Protein AF-A0A661N188-F1 (afdb_monomer)

Foldseek 3Di:
DDDDDDDDDDDDDDDDDDDDDDPPPPPPPPPPPVVVVVLVVVLVVQVVVQVVCCVVVVNQPPQPPLLVVQLPDDADQDDPLPAAWWFDDAWIWHQARRQWIWIWGNDVQTKIWTGGWDWDADPVRWIKTWGQTRWIKGFHDDDGPPQAGATTHTDQWDDALNWIGGHRDIFIWTWDDPPRFKIWIHGDDDDPDSIDITGGDHHDQRFKWADDDPLPPADFQEWGMWGAAQFIWTWTHHDRPDIKIFTGHWDWDDPDRRSFKTKIKDAGADIDDPDDAPQGHHLNDTHDHRDIFIKMWGQDGSQKIWIHGPDDDDDSPSTDITHGDPRDNHDDDD

pLDDT: mean 77.31, std 17.48, range [27.14, 97.06]

Mean predicted aligned error: 12.12 Å

Structure (mmCIF, N/CA/C/O backbone):
data_AF-A0A661N188-F1
#
_entry.id   AF-A0A661N188-F1
#
loop_
_atom_site.group_PDB
_atom_site.id
_atom_site.type_symbol
_atom_site.label_atom_id
_atom_site.label_alt_id
_atom_site.label_comp_id
_atom_site.label_asym_id
_atom_site.label_entity_id
_atom_site.label_seq_id
_atom_site.pdbx_PDB_ins_code
_atom_site.Cartn_x
_atom_site.Cartn_y
_atom_site.Cartn_z
_atom_site.occupancy
_atom_site.B_iso_or_equiv
_atom_site.auth_seq_id
_atom_site.auth_comp_id
_atom_site.auth_asym_id
_atom_site.auth_atom_id
_atom_site.pdbx_PDB_model_num
ATOM 1 N N . MET A 1 1 ? 26.602 -24.753 12.682 1.00 38.81 1 MET A N 1
ATOM 2 C CA . MET A 1 1 ? 26.699 -25.347 14.030 1.00 38.81 1 MET A CA 1
ATOM 3 C C . MET A 1 1 ? 27.878 -24.718 14.758 1.00 38.81 1 MET A C 1
ATOM 5 O O . MET A 1 1 ? 28.952 -25.283 14.714 1.00 38.81 1 MET A O 1
ATOM 9 N N . TRP A 1 2 ? 27.682 -23.530 15.335 1.00 27.14 2 TRP A N 1
ATOM 10 C CA . TRP A 1 2 ? 28.553 -22.908 16.342 1.00 27.14 2 TRP A CA 1
ATOM 11 C C . TRP A 1 2 ? 27.690 -21.882 17.091 1.00 27.14 2 TRP A C 1
ATOM 13 O O . TRP A 1 2 ? 27.534 -20.747 16.657 1.00 27.14 2 TRP A O 1
ATOM 23 N N . ILE A 1 3 ? 27.053 -22.336 18.168 1.00 39.91 3 ILE A N 1
ATOM 24 C CA . ILE A 1 3 ? 26.577 -21.500 19.271 1.00 39.91 3 ILE A CA 1
ATOM 25 C C . ILE A 1 3 ? 27.405 -21.959 20.461 1.00 39.91 3 ILE A C 1
ATOM 27 O O . ILE A 1 3 ? 27.359 -23.144 20.779 1.00 39.91 3 ILE A O 1
ATOM 31 N N . ALA A 1 4 ? 28.164 -21.040 21.053 1.00 42.22 4 ALA A N 1
ATOM 32 C CA . ALA A 1 4 ? 28.543 -20.986 22.467 1.00 42.22 4 ALA A CA 1
ATOM 33 C C . ALA A 1 4 ? 29.871 -20.239 22.593 1.00 42.22 4 ALA A C 1
ATOM 35 O O . ALA A 1 4 ? 30.917 -20.816 22.321 1.00 42.22 4 ALA A O 1
ATOM 36 N N . LEU A 1 5 ? 29.822 -18.976 23.013 1.00 42.75 5 LEU A N 1
ATOM 37 C CA . LEU A 1 5 ? 30.665 -18.426 24.080 1.00 42.75 5 LEU A CA 1
ATOM 38 C C . LEU A 1 5 ? 30.403 -16.923 24.164 1.00 42.75 5 LEU A C 1
ATOM 40 O O . LEU A 1 5 ? 30.662 -16.217 23.197 1.00 42.75 5 LEU A O 1
ATOM 44 N N . LEU A 1 6 ? 29.902 -16.457 25.309 1.00 35.53 6 LEU A N 1
ATOM 45 C CA . LEU A 1 6 ? 30.437 -15.318 26.071 1.00 35.53 6 LEU A CA 1
ATOM 46 C C . LEU A 1 6 ? 29.469 -14.988 27.218 1.00 35.53 6 LEU A C 1
ATOM 48 O O . LEU A 1 6 ? 28.680 -14.053 27.163 1.00 35.53 6 LEU A O 1
ATOM 52 N N . ILE A 1 7 ? 29.559 -15.783 28.285 1.00 45.56 7 ILE A N 1
ATOM 53 C CA . ILE A 1 7 ? 29.246 -15.336 29.643 1.00 45.56 7 ILE A CA 1
ATOM 54 C C . ILE A 1 7 ? 30.482 -15.676 30.470 1.00 45.56 7 ILE A C 1
ATOM 56 O O . ILE A 1 7 ? 30.742 -16.844 30.749 1.00 45.56 7 ILE A O 1
ATOM 60 N N . ALA A 1 8 ? 31.265 -14.661 30.822 1.00 38.53 8 ALA A N 1
ATOM 61 C CA . ALA A 1 8 ? 32.271 -14.741 31.872 1.00 38.53 8 ALA A CA 1
ATOM 62 C C . ALA A 1 8 ? 32.464 -13.336 32.458 1.00 38.53 8 ALA A C 1
ATOM 64 O O . ALA A 1 8 ? 32.894 -12.416 31.773 1.00 38.53 8 ALA A O 1
ATOM 65 N N . LEU A 1 9 ? 31.957 -13.155 33.676 1.00 37.03 9 LEU A N 1
ATOM 66 C CA . LEU A 1 9 ? 32.736 -12.894 34.891 1.00 37.03 9 LEU A CA 1
ATOM 67 C C . LEU A 1 9 ? 33.164 -11.432 35.080 1.00 37.03 9 LEU A C 1
ATOM 69 O O . LEU A 1 9 ? 34.183 -10.986 34.567 1.00 37.03 9 LEU A O 1
ATOM 73 N N . ALA A 1 10 ? 32.451 -10.751 35.977 1.00 35.81 10 ALA A N 1
ATOM 74 C CA . ALA A 1 10 ? 33.031 -9.717 36.823 1.00 35.81 10 ALA A CA 1
ATOM 75 C C . ALA A 1 10 ? 32.507 -9.919 38.253 1.00 35.81 10 ALA A C 1
ATOM 77 O O . ALA A 1 10 ? 31.412 -9.481 38.597 1.00 35.81 10 ALA A O 1
ATOM 78 N N . VAL A 1 11 ? 33.278 -10.637 39.073 1.00 45.03 11 VAL A N 1
ATOM 79 C CA . VAL A 1 11 ? 33.143 -10.644 40.535 1.00 45.03 11 VAL A CA 1
ATOM 80 C C . VAL A 1 11 ? 34.542 -10.555 41.139 1.00 45.03 11 VAL A C 1
ATOM 82 O O . VAL A 1 11 ? 35.450 -11.246 40.680 1.00 45.03 11 VAL A O 1
ATOM 85 N N . ALA A 1 12 ? 34.612 -9.775 42.226 1.00 43.34 12 ALA A N 1
ATOM 86 C CA . ALA A 1 12 ? 35.687 -9.623 43.213 1.00 43.34 12 ALA A CA 1
ATOM 87 C C . ALA A 1 12 ? 36.685 -8.488 42.876 1.00 43.34 12 ALA A C 1
ATOM 89 O O . ALA A 1 12 ? 37.188 -8.419 41.765 1.00 43.34 12 ALA A O 1
ATOM 90 N N . THR A 1 13 ? 37.010 -7.526 43.747 1.00 48.41 13 THR A N 1
ATOM 91 C CA . THR A 1 13 ? 36.927 -7.429 45.219 1.00 48.41 13 THR A CA 1
ATOM 92 C C . THR A 1 13 ? 36.942 -5.960 45.662 1.00 48.41 13 THR A C 1
ATOM 94 O O . THR A 1 13 ? 37.736 -5.182 45.138 1.00 48.41 13 THR A O 1
ATOM 97 N N . GLY A 1 14 ? 36.172 -5.609 46.694 1.00 36.81 14 GLY A N 1
ATOM 98 C CA . GLY A 1 14 ? 36.317 -4.342 47.415 1.00 36.81 14 GLY A CA 1
ATOM 99 C C . GLY A 1 14 ? 35.477 -4.333 48.689 1.00 36.81 14 GLY A C 1
ATOM 100 O O . GLY A 1 14 ? 34.292 -4.022 48.638 1.00 36.81 14 GLY A O 1
ATOM 101 N N . CYS A 1 15 ? 36.081 -4.734 49.808 1.00 52.47 15 CYS A N 1
ATOM 102 C CA . CYS A 1 15 ? 35.533 -4.559 51.151 1.00 52.47 15 CYS A CA 1
ATOM 103 C C . CYS A 1 15 ? 35.725 -3.103 51.595 1.00 52.47 15 CYS A C 1
ATOM 105 O O . CYS A 1 15 ? 36.846 -2.614 51.504 1.00 52.47 15 CYS A O 1
ATOM 107 N N . ASP A 1 16 ? 34.669 -2.439 52.070 1.00 46.94 16 ASP A N 1
ATOM 108 C CA . ASP A 1 16 ? 34.597 -1.863 53.425 1.00 46.94 16 ASP A CA 1
ATOM 109 C C . ASP A 1 16 ? 33.374 -0.951 53.602 1.00 46.94 16 ASP A C 1
ATOM 111 O O . ASP A 1 16 ? 33.028 -0.165 52.725 1.00 46.94 16 ASP A O 1
ATOM 115 N N . GLY A 1 17 ? 32.787 -1.009 54.803 1.00 44.78 17 GLY A N 1
ATOM 116 C CA . GLY A 1 17 ? 32.033 0.104 55.386 1.00 44.78 17 GLY A CA 1
ATOM 117 C C . GLY A 1 17 ? 30.520 -0.068 55.365 1.00 44.78 17 GLY A C 1
ATOM 118 O O . GLY A 1 17 ? 29.893 -0.022 54.316 1.00 44.78 17 GLY A O 1
ATOM 119 N N . GLY A 1 18 ? 29.935 -0.279 56.544 1.00 49.09 18 GLY A N 1
ATOM 120 C CA . GLY A 1 18 ? 28.512 -0.546 56.710 1.00 49.09 18 GLY A CA 1
ATOM 121 C C . GLY A 1 18 ? 27.597 0.634 56.400 1.00 49.09 18 GLY A C 1
ATOM 122 O O . GLY A 1 18 ? 27.982 1.784 56.536 1.00 49.09 18 GLY A O 1
ATOM 123 N N . GLU A 1 19 ? 26.343 0.313 56.100 1.00 42.72 19 GLU A N 1
ATOM 124 C CA . GLU A 1 19 ? 25.186 0.931 56.742 1.00 42.72 19 GLU A CA 1
ATOM 125 C C . GLU A 1 19 ? 23.947 0.075 56.471 1.00 42.72 19 GLU A C 1
ATOM 127 O O . GLU A 1 19 ? 23.706 -0.426 55.373 1.00 42.72 19 GLU A O 1
ATOM 132 N N . ALA A 1 20 ? 23.189 -0.156 57.535 1.00 53.81 20 ALA A N 1
ATOM 133 C CA . ALA A 1 20 ? 21.956 -0.912 57.523 1.00 53.81 20 ALA A CA 1
ATOM 134 C C . ALA A 1 20 ? 20.810 -0.007 57.056 1.00 53.81 20 ALA A C 1
ATOM 136 O O . ALA A 1 20 ? 20.358 0.829 57.827 1.00 53.81 20 ALA A O 1
ATOM 137 N N . SER A 1 21 ? 20.320 -0.181 55.826 1.00 53.16 21 SER A N 1
ATOM 138 C CA . SER A 1 21 ? 18.958 0.189 55.402 1.00 53.16 21 SER A CA 1
ATOM 139 C C . SER A 1 21 ? 18.724 -0.248 53.949 1.00 53.16 21 SER A C 1
ATOM 141 O O . SER A 1 21 ? 19.647 -0.201 53.147 1.00 53.16 21 SER A O 1
ATOM 143 N N . SER A 1 22 ? 17.483 -0.610 53.599 1.00 50.72 22 SER A N 1
ATOM 144 C CA . SER A 1 22 ? 16.965 -0.934 52.244 1.00 50.72 22 SER A CA 1
ATOM 145 C C . SER A 1 22 ? 17.060 -2.388 51.723 1.00 50.72 22 SER A C 1
ATOM 147 O O . SER A 1 22 ? 17.437 -2.659 50.589 1.00 50.72 22 SER A O 1
ATOM 149 N N . ALA A 1 23 ? 16.580 -3.368 52.498 1.00 44.78 23 ALA A N 1
ATOM 150 C CA . ALA A 1 23 ? 16.383 -4.750 52.017 1.00 44.78 23 ALA A CA 1
ATOM 151 C C . ALA A 1 23 ? 14.998 -5.032 51.373 1.00 44.78 23 ALA A C 1
ATOM 153 O O . ALA A 1 23 ? 14.597 -6.192 51.278 1.00 44.78 23 ALA A O 1
ATOM 154 N N . ALA A 1 24 ? 14.247 -4.013 50.932 1.00 49.09 24 ALA A N 1
ATOM 155 C CA . ALA A 1 24 ? 12.875 -4.193 50.424 1.00 49.09 24 ALA A CA 1
ATOM 156 C C . ALA A 1 24 ? 12.667 -3.895 48.923 1.00 49.09 24 ALA A C 1
ATOM 158 O O . ALA A 1 24 ? 11.604 -4.215 48.400 1.00 49.09 24 ALA A O 1
ATOM 159 N N . GLU A 1 25 ? 13.661 -3.375 48.196 1.00 47.50 25 GLU A N 1
ATOM 160 C CA . GLU A 1 25 ? 13.440 -2.800 46.851 1.00 47.50 25 GLU A CA 1
ATOM 161 C C . GLU A 1 25 ? 14.212 -3.490 45.708 1.00 47.50 25 GLU A C 1
ATOM 163 O O . GLU A 1 25 ? 14.382 -2.935 44.631 1.00 47.50 25 GLU A O 1
ATOM 168 N N . SER A 1 26 ? 14.666 -4.736 45.901 1.00 45.81 26 SER A N 1
ATOM 169 C CA . SER A 1 26 ? 15.488 -5.460 44.904 1.00 45.81 26 SER A CA 1
ATOM 170 C C . SER A 1 26 ? 14.835 -6.732 44.326 1.00 45.81 26 SER A C 1
ATOM 172 O O . SER A 1 26 ? 15.490 -7.557 43.697 1.00 45.81 26 SER A O 1
ATOM 174 N N . ARG A 1 27 ? 13.518 -6.934 44.497 1.00 48.31 27 ARG A N 1
ATOM 175 C CA . ARG A 1 27 ? 12.813 -8.130 43.968 1.00 48.31 27 ARG A CA 1
ATOM 176 C C . ARG A 1 27 ? 12.039 -7.922 42.659 1.00 48.31 27 ARG A C 1
ATOM 178 O O . ARG A 1 27 ? 11.393 -8.860 42.198 1.00 48.31 27 ARG A O 1
ATOM 185 N N . GLN A 1 28 ? 12.115 -6.748 42.029 1.00 50.22 28 GLN A N 1
ATOM 186 C CA . GLN A 1 28 ? 11.369 -6.454 40.791 1.00 50.22 28 GLN A CA 1
ATOM 187 C C . GLN A 1 28 ? 12.196 -6.465 39.491 1.00 50.22 28 GLN A C 1
ATOM 189 O O . GLN A 1 28 ? 11.605 -6.451 38.418 1.00 50.22 28 GLN A O 1
ATOM 194 N N . ALA A 1 29 ? 13.524 -6.605 39.545 1.00 50.50 29 ALA A N 1
ATOM 195 C CA . ALA A 1 29 ? 14.382 -6.534 38.351 1.00 50.50 29 ALA A CA 1
ATOM 196 C C . ALA A 1 29 ? 14.635 -7.880 37.625 1.00 50.50 29 ALA A C 1
ATOM 198 O O . ALA A 1 29 ? 15.306 -7.909 36.600 1.00 50.50 29 ALA A O 1
ATOM 199 N N . GLY A 1 30 ? 14.112 -9.009 38.124 1.00 48.16 30 GLY A N 1
ATOM 200 C CA . GLY A 1 30 ? 14.449 -10.352 37.611 1.00 48.16 30 GLY A CA 1
ATOM 201 C C . GLY A 1 30 ? 13.453 -10.994 36.633 1.00 48.16 30 GLY A C 1
ATOM 202 O O . GLY A 1 30 ? 13.679 -12.121 36.201 1.00 48.16 30 GLY A O 1
ATOM 203 N N . LYS A 1 31 ? 12.332 -10.335 36.308 1.00 49.00 31 LYS A N 1
ATOM 204 C CA . LYS A 1 31 ? 11.280 -10.890 35.430 1.00 49.00 31 LYS A CA 1
ATOM 205 C C . LYS A 1 31 ? 11.350 -10.567 33.919 1.00 49.00 31 LYS A C 1
ATOM 207 O O . LYS A 1 31 ? 10.763 -11.365 33.189 1.00 49.00 31 LYS A O 1
ATOM 212 N N . PRO A 1 32 ? 12.023 -9.513 33.407 1.00 64.88 32 PRO A N 1
ATOM 213 C CA . PRO A 1 32 ? 11.943 -9.199 31.975 1.00 64.88 32 PRO A CA 1
ATOM 214 C C . PRO A 1 32 ? 12.668 -10.233 31.097 1.00 64.88 32 PRO A C 1
ATOM 216 O O . PRO A 1 32 ? 12.114 -10.687 30.100 1.00 64.88 32 PRO A O 1
ATOM 219 N N . LEU A 1 33 ? 13.823 -10.746 31.537 1.00 69.19 33 LEU A N 1
ATOM 220 C CA . LEU A 1 33 ? 14.665 -11.609 30.699 1.00 69.19 33 LEU A CA 1
ATOM 221 C C . LEU A 1 33 ? 14.016 -12.959 30.338 1.00 69.19 33 LEU A C 1
ATOM 223 O O . LEU A 1 33 ? 14.115 -13.419 29.208 1.00 69.19 33 LEU A O 1
ATOM 227 N N . ALA A 1 34 ? 13.315 -13.609 31.273 1.00 73.00 34 ALA A N 1
ATOM 228 C CA . ALA A 1 34 ? 12.670 -14.899 30.995 1.00 73.00 34 ALA A CA 1
ATOM 229 C C . ALA A 1 34 ? 11.456 -14.769 30.056 1.00 73.00 34 ALA A C 1
ATOM 231 O O . ALA A 1 34 ? 11.087 -15.727 29.377 1.00 73.00 34 ALA A O 1
ATOM 232 N N . GLN A 1 35 ? 10.804 -13.604 30.034 1.00 70.50 35 GLN A N 1
ATOM 233 C CA . GLN A 1 35 ? 9.727 -13.313 29.092 1.00 70.50 35 GLN A CA 1
ATOM 234 C C . GLN A 1 35 ? 10.291 -12.986 27.707 1.00 70.50 35 GLN A C 1
ATOM 236 O O . GLN A 1 35 ? 9.800 -13.537 26.727 1.00 70.50 35 GLN A O 1
ATOM 241 N N . GLU A 1 36 ? 11.356 -12.186 27.647 1.00 69.00 36 GLU A N 1
ATOM 242 C CA . GLU A 1 36 ? 12.074 -11.857 26.411 1.00 69.00 36 GLU A CA 1
ATOM 243 C C . GLU A 1 36 ? 12.658 -13.103 25.731 1.00 69.00 36 GLU A C 1
ATOM 245 O O . GLU A 1 36 ? 12.492 -13.275 24.528 1.00 69.00 36 GLU A O 1
ATOM 250 N N . VAL A 1 37 ? 13.267 -14.023 26.492 1.00 72.88 37 VAL A N 1
ATOM 251 C CA . VAL A 1 37 ? 13.815 -15.278 25.945 1.00 72.88 37 VAL A CA 1
ATOM 252 C C . VAL A 1 37 ? 12.711 -16.168 25.373 1.00 72.88 37 VAL A C 1
ATOM 254 O O . VAL A 1 37 ? 12.835 -16.625 24.241 1.00 72.88 37 VAL A O 1
ATOM 257 N N . ARG A 1 38 ? 11.597 -16.363 26.094 1.00 75.69 38 ARG A N 1
ATOM 258 C CA . ARG A 1 38 ? 10.463 -17.155 25.578 1.00 75.69 38 ARG A CA 1
ATOM 259 C C . ARG A 1 38 ? 9.840 -16.537 24.332 1.00 75.69 38 ARG A C 1
ATOM 261 O O . ARG A 1 38 ? 9.415 -17.261 23.439 1.00 75.69 38 ARG A O 1
ATOM 268 N N . GLN A 1 39 ? 9.768 -15.210 24.279 1.00 69.00 39 GLN A N 1
ATOM 269 C CA . GLN A 1 39 ? 9.284 -14.501 23.103 1.00 69.00 39 GLN A CA 1
ATOM 270 C C . GLN A 1 39 ? 10.233 -14.706 21.915 1.00 69.00 39 GLN A C 1
ATOM 272 O O . GLN A 1 39 ? 9.772 -15.044 20.829 1.00 69.00 39 GLN A O 1
ATOM 277 N N . ALA A 1 40 ? 11.545 -14.598 22.131 1.00 68.00 40 ALA A N 1
ATOM 278 C CA . ALA A 1 40 ? 12.548 -14.839 21.097 1.00 68.00 40 ALA A CA 1
ATOM 279 C C . ALA A 1 40 ? 12.541 -16.294 20.586 1.00 68.00 40 ALA A C 1
ATOM 281 O O . ALA A 1 40 ? 12.700 -16.525 19.388 1.00 68.00 40 ALA A O 1
ATOM 282 N N . GLU A 1 41 ? 12.334 -17.279 21.462 1.00 75.25 41 GLU A N 1
ATOM 283 C CA . GLU A 1 41 ? 12.198 -18.692 21.080 1.00 75.25 41 GLU A CA 1
ATOM 284 C C . GLU A 1 41 ? 10.924 -18.934 20.258 1.00 75.25 41 GLU A C 1
ATOM 286 O O . GLU A 1 41 ? 10.995 -19.517 19.175 1.00 75.25 41 GLU A O 1
ATOM 291 N N . ALA A 1 42 ? 9.778 -18.412 20.710 1.00 70.00 42 ALA A N 1
ATOM 292 C CA . ALA A 1 42 ? 8.516 -18.507 19.977 1.00 70.00 42 ALA A CA 1
ATOM 293 C C . ALA A 1 42 ? 8.597 -17.826 18.599 1.00 70.00 42 ALA A C 1
ATOM 295 O O . ALA A 1 42 ? 8.086 -18.350 17.609 1.00 70.00 42 ALA A O 1
ATOM 296 N N . GLU A 1 43 ? 9.281 -16.683 18.514 1.00 63.62 43 GLU A N 1
ATOM 297 C CA . GLU A 1 43 ? 9.593 -16.017 17.251 1.00 63.62 43 GLU A CA 1
ATOM 298 C C . GLU A 1 43 ? 10.443 -16.914 16.342 1.00 63.62 43 GLU A C 1
ATOM 300 O O . GLU A 1 43 ? 10.103 -17.107 15.174 1.00 63.62 43 GLU A O 1
ATOM 305 N N . GLN A 1 44 ? 11.528 -17.505 16.854 1.00 68.88 44 GLN A N 1
ATOM 306 C CA . GLN A 1 44 ? 12.400 -18.379 16.063 1.00 68.88 44 GLN A CA 1
ATOM 307 C C . GLN A 1 44 ? 11.666 -19.601 15.503 1.00 68.88 44 GLN A C 1
ATOM 309 O O . GLN A 1 44 ? 11.834 -19.913 14.319 1.00 68.88 44 GLN A O 1
ATOM 314 N N . GLU A 1 45 ? 10.847 -20.269 16.317 1.00 73.31 45 GLU A N 1
ATOM 315 C CA . GLU A 1 45 ? 10.023 -21.402 15.882 1.00 73.31 45 GLU A CA 1
ATOM 316 C C . GLU A 1 45 ? 9.026 -20.981 14.799 1.00 73.31 45 GLU A C 1
ATOM 318 O O . GLU A 1 45 ? 8.904 -21.631 13.756 1.00 73.31 45 GLU A O 1
ATOM 323 N N . TRP A 1 46 ? 8.370 -19.839 15.002 1.00 64.25 46 TRP A N 1
ATOM 324 C CA . TRP A 1 46 ? 7.433 -19.273 14.043 1.00 64.25 46 TRP A CA 1
ATOM 325 C C . TRP A 1 46 ? 8.104 -18.974 12.691 1.00 64.25 46 TRP A C 1
ATOM 327 O O . TRP A 1 46 ? 7.570 -19.329 11.639 1.00 64.25 46 TRP A O 1
ATOM 337 N N . PHE A 1 47 ? 9.313 -18.401 12.690 1.00 61.03 47 PHE A N 1
ATOM 338 C CA . PHE A 1 47 ? 10.063 -18.118 11.458 1.00 61.03 47 PHE A CA 1
ATOM 339 C C . PHE A 1 47 ? 10.629 -19.373 10.795 1.00 61.03 47 PHE A C 1
ATOM 341 O O . PHE A 1 47 ? 10.784 -19.415 9.572 1.00 61.03 47 PHE A O 1
ATOM 348 N N . ALA A 1 48 ? 10.973 -20.400 11.572 1.00 67.50 48 ALA A N 1
ATOM 349 C CA . ALA A 1 48 ? 11.341 -21.694 11.014 1.00 67.50 48 ALA A CA 1
ATOM 350 C C . ALA A 1 48 ? 10.164 -22.299 10.232 1.00 67.50 48 ALA A C 1
ATOM 352 O O . ALA A 1 48 ? 10.363 -22.743 9.102 1.00 67.50 48 ALA A O 1
ATOM 353 N N . ALA A 1 49 ? 8.944 -22.219 10.776 1.00 65.06 49 ALA A N 1
ATOM 354 C CA . ALA A 1 49 ? 7.733 -22.657 10.088 1.00 65.06 49 ALA A CA 1
ATOM 355 C C . ALA A 1 49 ? 7.450 -21.833 8.818 1.00 65.06 49 ALA A C 1
ATOM 357 O O . ALA A 1 49 ? 7.249 -22.415 7.755 1.00 65.06 49 ALA A O 1
ATOM 358 N N . ALA A 1 50 ? 7.528 -20.498 8.891 1.00 56.84 50 ALA A N 1
ATOM 359 C CA . ALA A 1 50 ? 7.314 -19.629 7.727 1.00 56.84 50 ALA A CA 1
ATOM 360 C C . ALA A 1 50 ? 8.311 -19.922 6.587 1.00 56.84 50 ALA A C 1
ATOM 362 O O . ALA A 1 50 ? 7.925 -20.065 5.429 1.00 56.84 50 ALA A O 1
ATOM 363 N N . ARG A 1 51 ? 9.602 -20.101 6.905 1.00 63.38 51 ARG A N 1
ATOM 364 C CA . ARG A 1 51 ? 10.620 -20.479 5.905 1.00 63.38 51 ARG A CA 1
ATOM 365 C C . ARG A 1 51 ? 10.374 -21.864 5.306 1.00 63.38 51 ARG A C 1
ATOM 367 O O . ARG A 1 51 ? 10.638 -22.059 4.122 1.00 63.38 51 ARG A O 1
ATOM 374 N N . ALA A 1 52 ? 9.888 -22.814 6.102 1.00 63.72 52 ALA A N 1
ATOM 375 C CA . ALA A 1 52 ? 9.550 -24.150 5.621 1.00 63.72 52 ALA A CA 1
ATOM 376 C C . ALA A 1 52 ? 8.343 -24.132 4.664 1.00 63.72 52 ALA A C 1
ATOM 378 O O . ALA A 1 52 ? 8.372 -24.830 3.653 1.00 63.72 52 ALA A O 1
ATOM 379 N N . GLU A 1 53 ? 7.325 -23.306 4.930 1.00 57.47 53 GLU A N 1
ATOM 380 C CA . GLU A 1 53 ? 6.182 -23.102 4.025 1.00 57.47 53 GLU A CA 1
ATOM 381 C C . GLU A 1 53 ? 6.627 -22.522 2.674 1.00 57.47 53 GLU A C 1
ATOM 383 O O . GLU A 1 53 ? 6.269 -23.067 1.627 1.00 57.47 53 GLU A O 1
ATOM 388 N N . VAL A 1 54 ? 7.496 -21.501 2.700 1.00 51.16 54 VAL A N 1
ATOM 389 C CA . VAL A 1 54 ? 8.107 -20.911 1.495 1.00 51.16 54 VAL A CA 1
ATOM 390 C C . VAL A 1 54 ? 8.890 -21.954 0.698 1.00 51.16 54 VAL A C 1
ATOM 392 O O . VAL A 1 54 ? 8.721 -22.066 -0.517 1.00 51.16 54 VAL A O 1
ATOM 395 N N . ALA A 1 55 ? 9.728 -22.747 1.372 1.00 57.75 55 ALA A N 1
ATOM 396 C CA . ALA A 1 55 ? 10.515 -23.802 0.734 1.00 57.75 55 ALA A CA 1
ATOM 397 C C . ALA A 1 55 ? 9.640 -24.927 0.143 1.00 57.75 55 ALA A C 1
ATOM 399 O O . ALA A 1 55 ? 10.040 -25.568 -0.826 1.00 57.75 55 ALA A O 1
ATOM 400 N N . GLY A 1 56 ? 8.444 -25.149 0.698 1.00 55.22 56 GLY A N 1
ATOM 401 C CA . GLY A 1 56 ? 7.462 -26.127 0.227 1.00 55.22 56 GLY A CA 1
ATOM 402 C C . GLY A 1 56 ? 6.642 -25.693 -0.993 1.00 55.22 56 GLY A C 1
ATOM 403 O O . GLY A 1 56 ? 5.749 -26.430 -1.407 1.00 55.22 56 GLY A O 1
ATOM 404 N N . GLY A 1 57 ? 6.900 -24.513 -1.569 1.00 41.97 57 GLY A N 1
ATOM 405 C CA . GLY A 1 57 ? 6.233 -24.051 -2.790 1.00 41.97 57 GLY A CA 1
ATOM 406 C C . GLY A 1 57 ? 4.823 -23.488 -2.589 1.00 41.97 57 GLY A C 1
ATOM 407 O O . GLY A 1 57 ? 4.211 -23.052 -3.562 1.00 41.97 57 GLY A O 1
ATOM 408 N N . ARG A 1 58 ? 4.313 -23.425 -1.348 1.00 44.59 58 ARG A N 1
ATOM 409 C CA . ARG A 1 58 ? 3.238 -22.485 -1.008 1.00 44.59 58 ARG A CA 1
ATOM 410 C C . ARG A 1 58 ? 3.891 -21.130 -0.859 1.00 44.59 58 ARG A C 1
ATOM 412 O O . ARG A 1 58 ? 4.481 -20.809 0.170 1.00 44.59 58 ARG A O 1
ATOM 419 N N . THR A 1 59 ? 3.879 -20.366 -1.938 1.00 44.00 59 THR A N 1
ATOM 420 C CA . THR A 1 59 ? 4.487 -19.052 -1.900 1.00 44.00 59 THR A CA 1
ATOM 421 C C . THR A 1 59 ? 3.713 -18.160 -0.943 1.00 44.00 59 THR A C 1
ATOM 423 O O . THR A 1 59 ? 2.498 -18.028 -1.020 1.00 44.00 59 THR A O 1
ATOM 426 N N . GLN A 1 60 ? 4.464 -17.492 -0.083 1.00 49.03 60 GLN A N 1
ATOM 427 C CA . GLN A 1 60 ? 4.073 -16.458 0.875 1.00 49.03 60 GLN A CA 1
ATOM 428 C C . GLN A 1 60 ? 3.214 -15.310 0.288 1.00 49.03 60 GLN A C 1
ATOM 430 O O . GLN A 1 60 ? 2.633 -14.517 1.020 1.00 49.03 60 GLN A O 1
ATOM 435 N N . TYR A 1 61 ? 3.095 -15.259 -1.039 1.00 50.16 61 TYR A N 1
ATOM 436 C CA . TYR A 1 61 ? 2.366 -14.274 -1.838 1.00 50.16 61 TYR A CA 1
ATOM 437 C C . TYR A 1 61 ? 0.945 -14.705 -2.212 1.00 50.16 61 TYR A C 1
ATOM 439 O O . TYR A 1 61 ? 0.306 -14.070 -3.054 1.00 50.16 61 TYR A O 1
ATOM 447 N N . ASP A 1 62 ? 0.451 -15.808 -1.652 1.00 55.28 62 ASP A N 1
ATOM 448 C CA . ASP A 1 62 ? -0.883 -16.286 -1.965 1.00 55.28 62 ASP A CA 1
ATOM 449 C C . ASP A 1 62 ? -1.927 -15.375 -1.325 1.00 55.28 62 ASP A C 1
ATOM 451 O O . ASP A 1 62 ? -2.176 -15.445 -0.125 1.00 55.28 62 ASP A O 1
ATOM 455 N N . VAL A 1 63 ? -2.508 -14.484 -2.133 1.00 57.06 63 VAL A N 1
ATOM 456 C CA . VAL A 1 63 ? -3.653 -13.662 -1.737 1.00 57.06 63 VAL A CA 1
ATOM 457 C C . VAL A 1 63 ? -4.744 -14.602 -1.200 1.00 57.06 63 VAL A C 1
ATOM 459 O O . VAL A 1 63 ? -5.078 -15.575 -1.887 1.00 57.06 63 VAL A O 1
ATOM 462 N N . PRO A 1 64 ? -5.273 -14.375 0.018 1.00 59.88 64 PRO A N 1
ATOM 463 C CA . PRO A 1 64 ? -6.267 -15.268 0.591 1.00 59.88 64 PRO A CA 1
ATOM 464 C C . PRO A 1 64 ? -7.505 -15.363 -0.319 1.00 59.88 64 PRO A C 1
ATOM 466 O O . PRO A 1 64 ? -7.911 -14.338 -0.862 1.00 59.88 64 PRO A O 1
ATOM 469 N N . PRO A 1 65 ? -8.144 -16.537 -0.482 1.00 62.69 65 PRO A N 1
ATOM 470 C CA . PRO A 1 65 ? -9.280 -16.717 -1.400 1.00 62.69 65 PRO A CA 1
ATOM 471 C C . PRO A 1 65 ? -10.432 -15.718 -1.202 1.00 62.69 65 PRO A C 1
ATOM 473 O O . PRO A 1 65 ? -11.126 -15.352 -2.143 1.00 62.69 65 PRO A O 1
ATOM 476 N N . GLN A 1 66 ? -10.633 -15.272 0.035 1.00 67.88 66 GLN A N 1
ATOM 477 C CA . GLN A 1 66 ? -11.648 -14.302 0.435 1.00 67.88 66 GLN A CA 1
ATOM 478 C C . GLN A 1 66 ? -11.342 -12.862 -0.000 1.00 67.88 66 GLN A C 1
ATOM 480 O O . GLN A 1 66 ? -12.243 -12.025 0.015 1.00 67.88 66 GLN A O 1
ATOM 485 N N . TRP A 1 67 ? -10.102 -12.561 -0.387 1.00 68.50 67 TRP A N 1
ATOM 486 C CA . TRP A 1 67 ? -9.662 -11.207 -0.713 1.00 68.50 67 TRP A CA 1
ATOM 487 C C . TRP A 1 67 ? -10.472 -10.607 -1.858 1.00 68.50 67 TRP A C 1
ATOM 489 O O . TRP A 1 67 ? -11.043 -9.536 -1.686 1.00 68.50 67 TRP A O 1
ATOM 499 N N . ASP A 1 68 ? -10.605 -11.326 -2.974 1.00 67.62 68 ASP A N 1
ATOM 500 C CA . ASP A 1 68 ? -11.324 -10.835 -4.156 1.00 67.62 68 ASP A CA 1
ATOM 501 C C . ASP A 1 68 ? -12.785 -10.504 -3.804 1.00 67.62 68 ASP A C 1
ATOM 503 O O . ASP A 1 68 ? -13.269 -9.407 -4.068 1.00 67.62 68 ASP A O 1
ATOM 507 N N . SER A 1 69 ? -13.455 -11.394 -3.061 1.00 71.06 69 SER A N 1
ATOM 508 C CA . SER A 1 69 ? -14.849 -11.189 -2.643 1.00 71.06 69 SER A CA 1
ATOM 509 C C . SER A 1 69 ? -15.058 -9.996 -1.700 1.00 71.06 69 SER A C 1
ATOM 511 O O . SER A 1 69 ? -16.110 -9.361 -1.741 1.00 71.06 69 SER A O 1
ATOM 513 N N . VAL A 1 70 ? -14.072 -9.682 -0.852 1.00 73.94 70 VAL A N 1
ATOM 514 C CA . VAL A 1 70 ? -14.138 -8.540 0.073 1.00 73.94 70 VAL A CA 1
ATOM 515 C C . VAL A 1 70 ? -13.826 -7.237 -0.661 1.00 73.94 70 VAL A C 1
ATOM 517 O O . VAL A 1 70 ? -14.477 -6.221 -0.417 1.00 73.94 70 VAL A O 1
ATOM 520 N N . MET A 1 71 ? -12.861 -7.260 -1.581 1.00 68.81 71 MET A N 1
ATOM 521 C CA . MET A 1 71 ? -12.404 -6.066 -2.294 1.00 68.81 71 MET A CA 1
ATOM 522 C C . MET A 1 71 ? -13.362 -5.605 -3.405 1.00 68.81 71 MET A C 1
ATOM 524 O O . MET A 1 71 ? -13.339 -4.421 -3.757 1.00 68.81 71 MET A O 1
ATOM 528 N N . ASP A 1 72 ? -14.242 -6.485 -3.886 1.00 69.25 72 ASP A N 1
ATOM 529 C CA . ASP A 1 72 ? -15.304 -6.168 -4.854 1.00 69.25 72 ASP A CA 1
ATOM 530 C C . ASP A 1 72 ? -16.604 -5.648 -4.205 1.00 69.25 72 ASP A C 1
ATOM 532 O O . ASP A 1 72 ? -17.578 -5.334 -4.896 1.00 69.25 72 ASP A O 1
ATOM 536 N N . GLY A 1 73 ? -16.642 -5.539 -2.873 1.00 64.25 73 GLY A N 1
ATOM 537 C CA . GLY A 1 73 ? -17.806 -5.054 -2.136 1.00 64.25 73 GLY A CA 1
ATOM 538 C C . GLY A 1 73 ? -18.164 -3.583 -2.419 1.00 64.25 73 GLY A C 1
ATOM 539 O O . GLY A 1 73 ? -17.317 -2.792 -2.849 1.00 64.25 73 GLY A O 1
ATOM 540 N N . PRO A 1 74 ? -19.424 -3.176 -2.163 1.00 63.28 74 PRO A N 1
ATOM 541 C CA . PRO A 1 74 ? -19.850 -1.788 -2.310 1.00 63.28 74 PRO A CA 1
ATOM 542 C C . PRO A 1 74 ? -19.037 -0.866 -1.394 1.00 63.28 74 PRO A C 1
ATOM 544 O O . PRO A 1 74 ? -18.878 -1.132 -0.203 1.00 63.28 74 PRO A O 1
ATOM 547 N N . ARG A 1 75 ? -18.546 0.237 -1.965 1.00 71.44 75 ARG A N 1
ATOM 548 C CA . ARG A 1 75 ? -17.758 1.250 -1.259 1.00 71.44 75 ARG A CA 1
ATOM 549 C C . ARG A 1 75 ? -18.627 2.437 -0.904 1.00 71.44 75 ARG A C 1
ATOM 551 O O . ARG A 1 75 ? -19.206 3.079 -1.777 1.00 71.44 75 ARG A O 1
ATOM 558 N N . GLU A 1 76 ? -18.707 2.712 0.385 1.00 76.50 76 GLU A N 1
ATOM 559 C CA . GLU A 1 76 ? -19.314 3.929 0.897 1.00 76.50 76 GLU A CA 1
ATOM 560 C C . GLU A 1 76 ? -18.300 5.075 0.837 1.00 76.50 76 GLU A C 1
ATOM 562 O O . GLU A 1 76 ? -17.088 4.849 0.835 1.00 76.50 76 GLU A O 1
ATOM 567 N N . GLN A 1 77 ? -18.786 6.312 0.760 1.00 84.25 77 GLN A N 1
ATOM 568 C CA . GLN A 1 77 ? -17.904 7.470 0.745 1.00 84.25 77 GLN A CA 1
ATOM 569 C C . GLN A 1 77 ? -17.147 7.562 2.074 1.00 84.25 77 GLN A C 1
ATOM 571 O O . GLN A 1 77 ? -17.751 7.680 3.141 1.00 84.25 77 GLN A O 1
ATOM 576 N N . VAL A 1 78 ? -15.818 7.527 2.007 1.00 86.81 78 VAL A N 1
ATOM 577 C CA . VAL A 1 78 ? -14.968 7.653 3.191 1.00 86.81 78 VAL A CA 1
ATOM 578 C C . VAL A 1 78 ? -15.001 9.102 3.678 1.00 86.81 78 VAL A C 1
ATOM 580 O O . VAL A 1 78 ? -14.779 10.012 2.874 1.00 86.81 78 VAL A O 1
ATOM 583 N N . PRO A 1 79 ? -15.255 9.365 4.973 1.00 89.69 79 PRO A N 1
ATOM 584 C CA . PRO A 1 79 ? -15.166 10.717 5.500 1.00 89.69 79 PRO A CA 1
ATOM 585 C C . PRO A 1 79 ? -13.741 11.253 5.322 1.00 89.69 79 PRO A C 1
ATOM 587 O O . PRO A 1 79 ? -12.799 10.705 5.889 1.00 89.69 79 PRO A O 1
ATOM 590 N N . GLU A 1 80 ? -13.583 12.349 4.578 1.00 87.06 80 GLU A N 1
ATOM 591 C CA . GLU A 1 80 ? -12.274 12.953 4.268 1.00 87.06 80 GLU A CA 1
ATOM 592 C C . GLU A 1 80 ? -11.418 13.168 5.525 1.00 87.06 80 GLU A C 1
ATOM 594 O O . GLU A 1 80 ? -10.217 12.920 5.530 1.00 87.06 80 GLU A O 1
ATOM 599 N N . ALA A 1 81 ? -12.060 13.528 6.638 1.00 88.06 81 ALA A N 1
ATOM 600 C CA . ALA A 1 81 ? -11.390 13.781 7.903 1.00 88.06 81 ALA A CA 1
ATOM 601 C C . ALA A 1 81 ? -10.635 12.565 8.480 1.00 88.06 81 ALA A C 1
ATOM 603 O O . ALA A 1 81 ? -9.683 12.767 9.231 1.00 88.06 81 ALA A O 1
ATOM 604 N N . VAL A 1 82 ? -11.016 11.323 8.146 1.00 90.12 82 VAL A N 1
ATOM 605 C CA . VAL A 1 82 ? -10.295 10.113 8.595 1.00 90.12 82 VAL A CA 1
ATOM 606 C C . VAL A 1 82 ? -9.330 9.564 7.551 1.00 90.12 82 VAL A C 1
ATOM 608 O O . VAL A 1 82 ? -8.484 8.745 7.909 1.00 90.12 82 VAL A O 1
ATOM 611 N N . VAL A 1 83 ? -9.411 10.026 6.298 1.00 88.31 83 VAL A N 1
ATOM 612 C CA . VAL A 1 83 ? -8.455 9.651 5.251 1.00 88.31 83 VAL A CA 1
ATOM 613 C C . VAL A 1 83 ? -7.060 10.108 5.670 1.00 88.31 83 VAL A C 1
ATOM 615 O O . VAL A 1 83 ? -6.851 11.250 6.092 1.00 88.31 83 VAL A O 1
ATOM 618 N N . GLY A 1 84 ? -6.102 9.192 5.586 1.00 85.44 84 GLY A N 1
ATOM 619 C CA . GLY A 1 84 ? -4.715 9.443 5.933 1.00 85.44 84 GLY A CA 1
ATOM 620 C C . GLY A 1 84 ? -4.041 8.276 6.640 1.00 85.44 84 GLY A C 1
ATOM 621 O O . GLY A 1 84 ? -4.605 7.196 6.842 1.00 85.44 84 GLY A O 1
ATOM 622 N N . ARG A 1 85 ? -2.786 8.522 7.012 1.00 87.75 85 ARG A N 1
ATOM 623 C CA . ARG A 1 85 ? -1.985 7.641 7.855 1.00 87.75 85 ARG A CA 1
ATOM 624 C C . ARG A 1 85 ? -1.989 8.201 9.267 1.00 87.75 85 ARG A C 1
ATOM 626 O O . ARG A 1 85 ? -1.733 9.381 9.470 1.00 87.75 85 ARG A O 1
ATOM 633 N N . TRP A 1 86 ? -2.232 7.327 10.224 1.00 92.38 86 TRP A N 1
ATOM 634 C CA . TRP A 1 86 ? -2.298 7.638 11.638 1.00 92.38 86 TRP A CA 1
ATOM 635 C C . TRP A 1 86 ? -1.359 6.696 12.375 1.00 92.38 86 TRP A C 1
ATOM 637 O O . TRP A 1 86 ? -1.415 5.481 12.176 1.00 92.38 86 TRP A O 1
ATOM 647 N N . THR A 1 87 ? -0.468 7.230 13.197 1.00 91.69 87 THR A N 1
ATOM 648 C CA . THR A 1 87 ? 0.592 6.456 13.846 1.00 91.69 87 THR A CA 1
ATOM 649 C C . THR A 1 87 ? 0.641 6.750 15.334 1.00 91.69 87 THR A C 1
ATOM 651 O O . THR A 1 87 ? 0.589 7.904 15.742 1.00 91.69 87 THR A O 1
ATOM 654 N N . GLY A 1 88 ? 0.791 5.713 16.146 1.00 91.56 88 GLY A N 1
ATOM 655 C CA . GLY A 1 88 ? 1.100 5.819 17.567 1.00 91.56 88 GLY A CA 1
ATOM 656 C C . GLY A 1 88 ? 2.050 4.700 17.978 1.00 91.56 88 GLY A C 1
ATOM 657 O O . GLY A 1 88 ? 2.392 3.844 17.164 1.00 91.56 88 GLY A O 1
ATOM 658 N N . ASP A 1 89 ? 2.443 4.668 19.249 1.00 88.44 89 ASP A N 1
ATOM 659 C CA . ASP A 1 89 ? 3.540 3.814 19.731 1.00 88.44 89 ASP A CA 1
ATOM 660 C C . ASP A 1 89 ? 3.369 2.322 19.436 1.00 88.44 89 ASP A C 1
ATOM 662 O O . ASP A 1 89 ? 4.352 1.600 19.238 1.00 88.44 89 ASP A O 1
ATOM 666 N N . THR A 1 90 ? 2.120 1.849 19.463 1.00 89.88 90 THR A N 1
ATOM 667 C CA . THR A 1 90 ? 1.770 0.426 19.356 1.00 89.88 90 THR A CA 1
ATOM 668 C C . THR A 1 90 ? 0.891 0.097 18.156 1.00 89.88 90 THR A C 1
ATOM 670 O O . THR A 1 90 ? 0.751 -1.074 17.814 1.00 89.88 90 THR A O 1
ATOM 673 N N . HIS A 1 91 ? 0.288 1.095 17.514 1.00 93.19 91 HIS A N 1
ATOM 674 C CA . HIS A 1 91 ? -0.695 0.883 16.461 1.00 93.19 91 HIS A CA 1
ATOM 675 C C . HIS A 1 91 ? -0.535 1.908 15.352 1.00 93.19 91 HIS A C 1
ATOM 677 O O . HIS A 1 91 ? -0.070 3.027 15.565 1.00 93.19 91 HIS A O 1
ATOM 683 N N . CYS A 1 92 ? -0.960 1.524 14.159 1.00 92.19 92 CYS A N 1
ATOM 684 C CA . CYS A 1 92 ? -1.048 2.431 13.029 1.00 92.19 92 CYS A CA 1
ATOM 685 C C . CYS A 1 92 ? -2.328 2.134 12.274 1.00 92.19 92 CYS A C 1
ATOM 687 O O . CYS A 1 92 ? -2.671 0.971 12.087 1.00 92.19 92 CYS A O 1
ATOM 689 N N . LEU A 1 93 ? -3.001 3.171 11.808 1.00 93.19 93 LEU A N 1
ATOM 690 C CA . LEU A 1 93 ? -4.179 3.048 10.973 1.00 93.19 93 LEU A CA 1
ATOM 691 C C . LEU A 1 93 ? -3.911 3.779 9.663 1.00 93.19 93 LEU A C 1
ATOM 693 O O . LEU A 1 93 ? -3.506 4.937 9.658 1.00 93.19 93 LEU A O 1
ATOM 697 N N . VAL A 1 94 ? -4.142 3.105 8.549 1.00 90.38 94 VAL A N 1
ATOM 698 C CA . VAL A 1 94 ? -4.179 3.729 7.231 1.00 90.38 94 VAL A CA 1
ATOM 699 C C . VAL A 1 94 ? -5.605 3.614 6.729 1.00 90.38 94 VAL A C 1
ATOM 701 O O . VAL A 1 94 ? -6.125 2.506 6.613 1.00 90.38 94 VAL A O 1
ATOM 704 N N . VAL A 1 95 ? -6.223 4.754 6.439 1.00 89.50 95 VAL A N 1
ATOM 705 C CA . VAL A 1 95 ? -7.528 4.834 5.785 1.00 89.50 95 VAL A CA 1
ATOM 706 C C . VAL A 1 95 ? -7.337 5.555 4.466 1.00 89.50 95 VAL A C 1
ATOM 708 O O . VAL A 1 95 ? -6.815 6.669 4.427 1.00 89.50 95 VAL A O 1
ATOM 711 N N . LEU A 1 96 ? -7.744 4.912 3.384 1.00 85.38 96 LEU A N 1
ATOM 712 C CA . LEU A 1 96 ? -7.605 5.439 2.035 1.00 85.38 96 LEU A CA 1
ATOM 713 C C . LEU A 1 96 ? -8.960 5.941 1.538 1.00 85.38 96 LEU A C 1
ATOM 715 O O . LEU A 1 96 ? -10.001 5.446 1.972 1.00 85.38 96 LEU A O 1
ATOM 719 N N . ALA A 1 97 ? -8.959 6.922 0.635 1.00 83.56 97 ALA A N 1
ATOM 720 C CA . ALA A 1 97 ? -10.199 7.489 0.100 1.00 83.56 97 ALA A CA 1
ATOM 721 C C . ALA A 1 97 ? -11.034 6.450 -0.681 1.00 83.56 97 ALA A C 1
ATOM 723 O O . ALA A 1 97 ? -12.263 6.495 -0.645 1.00 83.56 97 ALA A O 1
ATOM 724 N N . ASN A 1 98 ? -10.387 5.438 -1.264 1.00 79.81 98 ASN A N 1
ATOM 725 C CA . ASN A 1 98 ? -11.021 4.273 -1.881 1.00 79.81 98 ASN A CA 1
ATOM 726 C C . ASN A 1 98 ? -11.633 3.265 -0.880 1.00 79.81 98 ASN A C 1
ATOM 728 O O . ASN A 1 98 ? -12.100 2.204 -1.296 1.00 79.81 98 ASN A O 1
ATOM 732 N N . GLY A 1 99 ? -11.605 3.541 0.426 1.00 86.31 99 GLY A N 1
ATOM 733 C CA . GLY A 1 99 ? -12.175 2.681 1.465 1.00 86.31 99 GLY A CA 1
ATOM 734 C C . GLY A 1 99 ? -11.302 1.500 1.876 1.00 86.31 99 GLY A C 1
ATOM 735 O O . GLY A 1 99 ? -11.682 0.769 2.789 1.00 86.31 99 GLY A O 1
ATOM 736 N N . ASP A 1 100 ? -10.134 1.304 1.263 1.00 88.00 100 ASP A N 1
ATOM 737 C CA . ASP A 1 100 ? -9.180 0.317 1.750 1.00 88.00 100 ASP A CA 1
ATOM 738 C C . ASP A 1 100 ? -8.624 0.774 3.110 1.00 88.00 100 ASP A C 1
ATOM 740 O O . ASP A 1 100 ? -8.222 1.928 3.302 1.00 88.00 100 ASP A O 1
ATOM 744 N N . VAL A 1 101 ? -8.565 -0.156 4.058 1.00 90.44 101 VAL A N 1
ATOM 745 C CA . VAL A 1 101 ? -8.107 0.096 5.424 1.00 90.44 101 VAL A CA 1
ATOM 746 C C . VAL A 1 101 ? -7.013 -0.893 5.800 1.00 90.44 101 VAL A C 1
ATOM 748 O O . VAL A 1 101 ? -7.077 -2.083 5.485 1.00 90.44 101 VAL A O 1
ATOM 751 N N . GLU A 1 102 ? -6.008 -0.391 6.510 1.00 91.12 102 GLU A N 1
ATOM 752 C CA . GLU A 1 102 ? -4.977 -1.200 7.145 1.00 91.12 102 GLU A CA 1
ATOM 753 C C . GLU A 1 102 ? -4.826 -0.803 8.617 1.00 91.12 102 GLU A C 1
ATOM 755 O O . GLU A 1 102 ? -4.476 0.336 8.922 1.00 91.12 102 GLU A O 1
ATOM 760 N N . LEU A 1 103 ? -5.037 -1.755 9.525 1.00 93.00 103 LEU A N 1
ATOM 761 C CA . LEU A 1 103 ? -4.710 -1.625 10.942 1.00 93.00 103 LEU A CA 1
ATOM 762 C C . LEU A 1 103 ? -3.454 -2.442 11.244 1.00 93.00 103 LEU A C 1
ATOM 764 O O . LEU A 1 103 ? -3.431 -3.662 11.108 1.00 93.00 103 LEU A O 1
ATOM 768 N N . ILE A 1 104 ? -2.403 -1.763 11.678 1.00 91.56 104 ILE A N 1
ATOM 769 C CA . ILE A 1 104 ? -1.131 -2.359 12.064 1.00 91.56 104 ILE A CA 1
ATOM 770 C C . ILE A 1 104 ? -1.051 -2.408 13.584 1.00 91.56 104 ILE A C 1
ATOM 772 O O . ILE A 1 104 ? -1.291 -1.401 14.247 1.00 91.56 104 ILE A O 1
ATOM 776 N N . VAL A 1 105 ? -0.640 -3.555 14.117 1.00 91.25 105 VAL A N 1
ATOM 777 C CA . VAL A 1 105 ? -0.421 -3.781 15.548 1.00 91.25 105 VAL A CA 1
ATOM 778 C C . VAL A 1 105 ? 1.036 -4.162 15.759 1.00 91.25 105 VAL A C 1
ATOM 780 O O . VAL A 1 105 ? 1.537 -5.118 15.155 1.00 91.25 105 VAL A O 1
ATOM 783 N N . ARG A 1 106 ? 1.723 -3.410 16.616 1.00 84.38 106 ARG A N 1
ATOM 784 C CA . ARG A 1 106 ? 3.107 -3.638 17.050 1.00 84.38 106 ARG A CA 1
ATOM 785 C C . ARG A 1 106 ? 3.174 -4.766 18.082 1.00 84.38 106 ARG A C 1
ATOM 787 O O . ARG A 1 106 ? 3.651 -4.588 19.195 1.00 84.38 106 ARG A O 1
ATOM 794 N N . ASP A 1 107 ? 2.706 -5.936 17.685 1.00 75.44 107 ASP A N 1
ATOM 795 C CA . ASP A 1 107 ? 3.013 -7.180 18.380 1.00 75.44 107 ASP A CA 1
ATOM 796 C C . ASP A 1 107 ? 4.267 -7.814 17.768 1.00 75.44 107 ASP A C 1
ATOM 798 O O . ASP A 1 107 ? 4.785 -7.349 16.748 1.00 75.44 107 ASP A O 1
ATOM 802 N N . SER A 1 108 ? 4.773 -8.875 18.395 1.00 71.25 108 SER A N 1
ATOM 803 C CA . SER A 1 108 ? 5.766 -9.744 17.774 1.00 71.25 108 SER A CA 1
ATOM 804 C C . SER A 1 108 ? 5.201 -11.161 17.625 1.00 71.25 108 SER A C 1
ATOM 806 O O . SER A 1 108 ? 4.914 -11.803 18.639 1.00 71.25 108 SER A O 1
ATOM 808 N N . PRO A 1 109 ? 4.991 -11.654 16.388 1.00 77.69 109 PRO A N 1
ATOM 809 C CA . PRO A 1 109 ? 5.219 -10.962 15.115 1.00 77.69 109 PRO A CA 1
ATOM 810 C C . PRO A 1 109 ? 4.250 -9.787 14.907 1.00 77.69 109 PRO A C 1
ATOM 812 O O . PRO A 1 109 ? 3.126 -9.797 15.410 1.00 77.69 109 PRO A O 1
ATOM 815 N N . LYS A 1 110 ? 4.673 -8.793 14.121 1.00 84.12 110 LYS A N 1
ATOM 816 C CA . LYS A 1 110 ? 3.853 -7.621 13.797 1.00 84.12 110 LYS A CA 1
ATOM 817 C C . LYS A 1 110 ? 2.669 -8.035 12.953 1.00 84.12 110 LYS A C 1
ATOM 819 O O . LYS A 1 110 ? 2.837 -8.790 11.997 1.00 84.12 110 LYS A O 1
ATOM 824 N N . LEU A 1 111 ? 1.502 -7.487 13.260 1.00 88.12 111 LEU A N 1
ATOM 825 C CA . LEU A 1 111 ? 0.264 -7.812 12.569 1.00 88.12 111 LEU A CA 1
ATOM 826 C C . LEU A 1 111 ? -0.166 -6.649 11.678 1.00 88.12 111 LEU A C 1
ATOM 828 O O . LEU A 1 111 ? -0.078 -5.489 12.074 1.00 88.12 111 LEU A O 1
ATOM 832 N N . SER A 1 112 ? -0.638 -6.964 10.480 1.00 89.25 112 SER A N 1
ATOM 833 C CA . SER A 1 112 ? -1.307 -6.047 9.563 1.00 89.25 112 SER A CA 1
ATOM 834 C C . SER A 1 112 ? -2.655 -6.660 9.200 1.00 89.25 112 SER A C 1
ATOM 836 O O . SER A 1 112 ? -2.735 -7.731 8.603 1.00 89.25 112 SER A O 1
ATOM 838 N N . ILE A 1 113 ? -3.719 -6.008 9.646 1.00 91.88 113 ILE A N 1
ATOM 839 C CA . ILE A 1 113 ? -5.107 -6.372 9.390 1.00 91.88 113 ILE A CA 1
ATOM 840 C C . ILE A 1 113 ? -5.574 -5.504 8.233 1.00 91.88 113 ILE A C 1
ATOM 842 O O . ILE A 1 113 ? -5.520 -4.278 8.309 1.00 91.88 113 ILE A O 1
ATOM 846 N N . LEU A 1 114 ? -6.014 -6.143 7.161 1.00 89.69 114 LEU A N 1
ATOM 847 C CA . LEU A 1 114 ? -6.326 -5.489 5.898 1.00 89.69 114 LEU A CA 1
ATOM 848 C C . LEU A 1 114 ? -7.783 -5.733 5.577 1.00 89.69 114 LEU A C 1
ATOM 850 O O . LEU A 1 114 ? -8.294 -6.822 5.838 1.00 89.69 114 LEU A O 1
ATOM 854 N N . GLY A 1 115 ? -8.439 -4.753 4.977 1.00 90.19 115 GLY A N 1
ATOM 855 C CA . GLY A 1 115 ? -9.828 -4.903 4.593 1.00 90.19 115 GLY A CA 1
ATOM 856 C C . GLY A 1 115 ? -10.400 -3.670 3.925 1.00 90.19 115 GLY A C 1
ATOM 857 O O . GLY A 1 115 ? -9.670 -2.752 3.551 1.00 90.19 115 GLY A O 1
ATOM 858 N N . VAL A 1 116 ? -11.722 -3.665 3.814 1.00 90.50 116 VAL A N 1
ATOM 859 C CA . VAL A 1 116 ? -12.504 -2.536 3.309 1.00 90.50 116 VAL A CA 1
ATOM 860 C C . VAL A 1 116 ? -13.348 -1.978 4.446 1.00 90.50 116 VAL A C 1
ATOM 862 O O . VAL A 1 116 ? -14.022 -2.729 5.157 1.00 90.50 116 VAL A O 1
ATOM 865 N N . GLY A 1 117 ? -13.296 -0.664 4.629 1.00 91.62 117 GLY A N 1
ATOM 866 C CA . GLY A 1 117 ? -14.123 0.056 5.586 1.00 91.62 117 GLY A CA 1
ATOM 867 C C . GLY A 1 117 ? -15.451 0.503 4.980 1.00 91.62 117 GLY A C 1
ATOM 868 O O . GLY A 1 117 ? -15.476 1.115 3.915 1.00 91.62 117 GLY A O 1
ATOM 869 N N . SER A 1 118 ? -16.549 0.253 5.691 1.00 91.94 118 SER A N 1
ATOM 870 C CA . SER A 1 118 ? -17.779 1.052 5.590 1.00 91.94 118 SER A CA 1
ATOM 871 C C . SER A 1 118 ? -17.833 1.996 6.786 1.00 91.94 118 SER A C 1
ATOM 873 O O . SER A 1 118 ? -17.429 1.623 7.892 1.00 91.94 118 SER A O 1
ATOM 875 N N . PHE A 1 119 ? -18.276 3.229 6.554 1.00 92.50 119 PHE A N 1
ATOM 876 C CA . PHE A 1 119 ? -18.179 4.311 7.523 1.00 92.50 119 PHE A 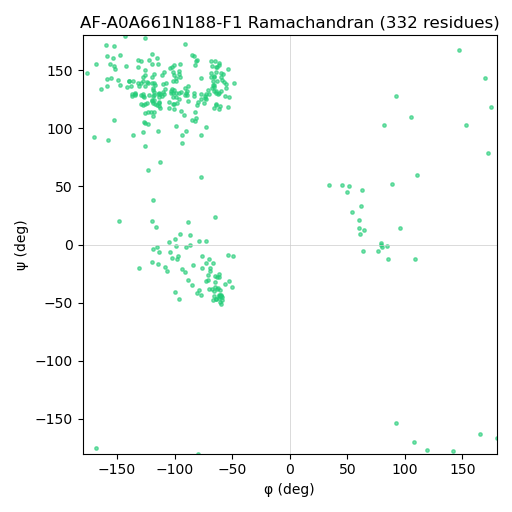CA 1
ATOM 877 C C . PHE A 1 119 ? -19.559 4.888 7.784 1.00 92.50 119 PHE A C 1
ATOM 879 O O . PHE A 1 119 ? -20.199 5.420 6.885 1.00 92.50 119 PHE A O 1
ATOM 886 N N . SER A 1 120 ? -19.981 4.856 9.039 1.00 91.88 120 SER A N 1
ATOM 887 C CA . SER A 1 120 ? -21.196 5.527 9.491 1.00 91.88 120 SER A CA 1
ATOM 888 C 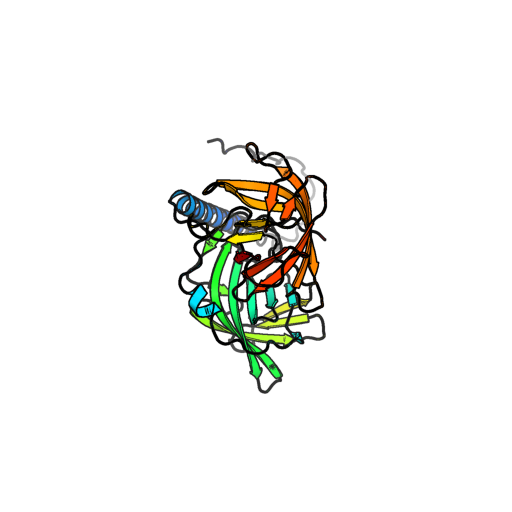C . SER A 1 120 ? -20.885 6.461 10.657 1.00 91.88 120 SER A C 1
ATOM 890 O O . SER A 1 120 ? -19.738 6.578 11.094 1.00 91.88 120 SER A O 1
ATOM 892 N N . ARG A 1 121 ? -21.894 7.182 11.143 1.00 90.88 121 ARG A N 1
ATOM 893 C CA . ARG A 1 121 ? -21.794 7.962 12.377 1.00 90.88 121 ARG A CA 1
ATOM 894 C C . ARG A 1 121 ? -22.812 7.455 13.380 1.00 90.88 121 ARG A C 1
ATOM 896 O O . ARG A 1 121 ? -23.942 7.156 12.995 1.00 90.88 121 ARG A O 1
ATOM 903 N N . ASP A 1 122 ? -22.408 7.371 14.640 1.00 86.06 122 ASP A N 1
ATOM 904 C CA . ASP A 1 122 ? -23.334 7.126 15.742 1.00 86.06 122 ASP A CA 1
ATOM 905 C C . ASP A 1 122 ? -24.068 8.418 16.161 1.00 86.06 122 ASP A C 1
ATOM 907 O O . ASP A 1 122 ? -23.860 9.504 15.606 1.00 86.06 122 ASP A O 1
ATOM 911 N N . GLU A 1 123 ? -24.941 8.306 17.164 1.00 82.88 123 GLU A N 1
ATOM 912 C CA . GLU A 1 123 ? -25.691 9.442 17.716 1.00 82.88 123 GLU A CA 1
ATOM 913 C C . GLU A 1 123 ? -24.775 10.526 18.315 1.00 82.88 123 GLU A C 1
ATOM 915 O O . GLU A 1 123 ? -25.115 11.710 18.288 1.00 82.88 123 GLU A O 1
ATOM 920 N N . ALA A 1 124 ? -23.588 10.141 18.796 1.00 83.06 124 ALA A N 1
ATOM 921 C CA . ALA A 1 124 ? -22.572 11.026 19.359 1.00 83.06 124 ALA A CA 1
ATOM 922 C C . ALA A 1 124 ? -21.628 11.630 18.298 1.00 83.06 124 ALA A C 1
ATOM 924 O O . ALA A 1 124 ? -20.661 12.305 18.652 1.00 83.06 124 ALA A O 1
ATOM 925 N N . GLN A 1 125 ? -21.917 11.434 17.004 1.00 84.00 125 GLN A N 1
ATOM 926 C CA . GLN A 1 125 ? -21.088 11.850 15.865 1.00 84.00 125 GLN A CA 1
ATOM 927 C C . GLN A 1 125 ? -19.720 11.154 15.774 1.00 84.00 125 GLN A C 1
ATOM 929 O O . GLN A 1 125 ? -18.883 11.561 14.956 1.00 84.00 125 GLN A O 1
ATOM 934 N N . THR A 1 126 ? -19.504 10.086 16.544 1.00 87.50 126 THR A N 1
ATOM 935 C CA . THR A 1 126 ? -18.344 9.199 16.423 1.00 87.50 126 THR A CA 1
ATOM 936 C C . THR A 1 126 ? -18.415 8.480 15.088 1.00 87.50 126 THR A C 1
ATOM 938 O O . THR A 1 126 ? -19.479 8.010 14.683 1.00 87.50 126 THR A O 1
ATOM 941 N N . ILE A 1 127 ? -17.290 8.395 14.381 1.00 92.50 127 ILE A N 1
ATOM 942 C CA . ILE A 1 127 ? -17.238 7.675 13.112 1.00 92.50 127 ILE A CA 1
ATOM 943 C C . ILE A 1 127 ? -17.110 6.188 13.434 1.00 92.50 127 ILE A C 1
ATOM 945 O O . ILE A 1 127 ? -16.150 5.767 14.070 1.00 92.50 127 ILE A O 1
ATOM 949 N N . MET A 1 128 ? -18.063 5.384 12.987 1.00 93.06 128 MET A N 1
ATOM 950 C CA . MET A 1 128 ? -18.025 3.935 13.130 1.00 93.06 128 MET A CA 1
ATOM 951 C C . MET A 1 128 ? -17.437 3.339 11.857 1.00 93.06 128 MET A C 1
ATOM 953 O O . MET A 1 128 ? -18.021 3.449 10.781 1.00 93.06 128 MET A O 1
ATOM 957 N N . LEU A 1 129 ? -16.269 2.717 11.981 1.00 94.12 129 LEU A N 1
ATOM 958 C CA . LEU A 1 129 ? -15.626 1.944 10.929 1.00 94.12 129 LEU A CA 1
ATOM 959 C C . LEU A 1 129 ? -16.061 0.48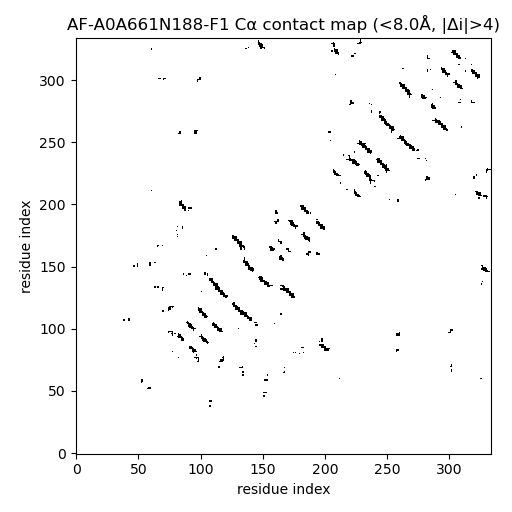8 11.062 1.00 94.12 129 LEU A C 1
ATOM 961 O O . LEU A 1 129 ? -15.637 -0.212 11.976 1.00 94.12 129 LEU A O 1
ATOM 965 N N . ARG A 1 130 ? -16.851 -0.000 10.112 1.00 94.12 130 ARG A N 1
ATOM 966 C CA . ARG A 1 130 ? -17.076 -1.431 9.922 1.00 94.12 130 ARG A CA 1
ATOM 967 C C . ARG A 1 130 ? -16.023 -1.969 8.956 1.00 94.12 130 ARG A C 1
ATOM 969 O O . ARG A 1 130 ? -16.168 -1.838 7.743 1.00 94.12 130 ARG A O 1
ATOM 976 N N . LEU A 1 131 ? -14.961 -2.557 9.498 1.00 93.81 131 LEU A N 1
ATOM 977 C CA . LEU A 1 131 ? -13.861 -3.142 8.736 1.00 93.81 131 LEU A CA 1
ATOM 978 C C . LEU A 1 131 ? -14.197 -4.578 8.330 1.00 93.81 131 LEU A C 1
ATOM 980 O O . LEU A 1 131 ? -14.150 -5.478 9.163 1.00 93.81 131 LEU A O 1
ATOM 984 N N . THR A 1 132 ? -14.490 -4.807 7.052 1.00 94.12 132 THR A N 1
ATOM 985 C CA . THR A 1 132 ? -14.579 -6.165 6.495 1.00 94.12 132 THR A CA 1
ATOM 986 C C . THR A 1 132 ? -13.174 -6.655 6.186 1.00 94.12 132 THR A C 1
ATOM 988 O O . THR A 1 132 ? -12.526 -6.141 5.275 1.00 94.12 132 THR A O 1
ATOM 991 N N . VAL A 1 133 ? -12.676 -7.606 6.972 1.00 91.94 133 VAL A N 1
ATOM 992 C CA . VAL A 1 133 ? -11.281 -8.052 6.921 1.00 91.94 133 VAL A CA 1
ATOM 993 C C . VAL A 1 133 ? -11.065 -8.920 5.682 1.00 91.94 133 VAL A C 1
ATOM 995 O O . VAL A 1 133 ? -11.687 -9.961 5.524 1.00 91.94 133 VAL A O 1
ATOM 998 N N . ALA A 1 134 ? -10.147 -8.525 4.810 1.00 86.62 134 ALA A N 1
ATOM 999 C CA . ALA A 1 134 ? -9.699 -9.319 3.668 1.00 86.62 134 ALA A CA 1
ATOM 1000 C C . ALA A 1 134 ? -8.586 -10.306 4.064 1.00 86.62 134 ALA A C 1
ATOM 1002 O O . ALA A 1 134 ? -8.525 -11.426 3.558 1.00 86.62 134 ALA A O 1
ATOM 1003 N N . GLY A 1 135 ? -7.715 -9.921 5.001 1.00 88.25 135 GLY A N 1
ATOM 1004 C CA . GLY A 1 135 ? -6.597 -10.756 5.428 1.00 88.25 135 GLY A CA 1
ATOM 1005 C C . GLY A 1 135 ? -5.907 -10.243 6.687 1.00 88.25 135 GLY A C 1
ATOM 1006 O O . GLY A 1 135 ? -5.940 -9.051 6.991 1.00 88.25 135 GLY A O 1
ATOM 1007 N N . VAL A 1 136 ? -5.251 -11.156 7.404 1.00 89.25 136 VAL A N 1
ATOM 1008 C CA . VAL A 1 136 ? -4.386 -10.832 8.543 1.00 89.25 136 VAL A CA 1
ATOM 1009 C C . VAL A 1 136 ? -2.980 -11.311 8.225 1.00 89.25 136 VAL A C 1
ATOM 1011 O O . VAL A 1 136 ? -2.719 -12.509 8.171 1.00 89.25 136 VAL A O 1
ATOM 1014 N N . TRP A 1 137 ? -2.073 -10.372 8.007 1.00 85.56 137 TRP A N 1
ATOM 1015 C CA . TRP A 1 137 ? -0.669 -10.638 7.750 1.00 85.56 137 TRP A CA 1
ATOM 1016 C C . TRP A 1 137 ? 0.137 -10.554 9.042 1.00 85.56 137 TRP A C 1
ATOM 1018 O O . TRP A 1 137 ? 0.030 -9.570 9.769 1.00 85.56 137 TRP A O 1
ATOM 1028 N N . ALA A 1 138 ? 0.971 -11.548 9.319 1.00 85.19 138 ALA A N 1
ATOM 1029 C CA . ALA A 1 138 ? 1.931 -11.513 10.414 1.00 85.19 138 ALA A CA 1
ATOM 1030 C C . ALA A 1 138 ? 3.349 -11.522 9.846 1.00 85.19 138 ALA A C 1
ATOM 1032 O O . ALA A 1 138 ? 3.652 -12.386 9.034 1.00 85.19 138 ALA A O 1
ATOM 1033 N N . GLY A 1 139 ? 4.221 -10.603 10.262 1.00 77.94 139 GLY A N 1
ATOM 1034 C CA . GLY A 1 139 ? 5.583 -10.500 9.727 1.00 77.94 139 GLY A CA 1
ATOM 1035 C C . GLY A 1 139 ? 6.628 -10.026 10.736 1.00 77.94 139 GLY A C 1
ATOM 1036 O O . GLY A 1 139 ? 6.304 -9.469 11.786 1.00 77.94 139 GLY A O 1
ATOM 1037 N N . ARG A 1 140 ? 7.909 -10.241 10.409 1.00 70.38 140 ARG A N 1
ATOM 1038 C CA . ARG A 1 140 ? 9.054 -9.844 11.245 1.00 70.38 140 ARG A CA 1
ATOM 1039 C C . ARG A 1 140 ? 9.185 -8.325 11.366 1.00 70.38 140 ARG A C 1
ATOM 1041 O O . ARG A 1 140 ? 8.920 -7.597 10.407 1.00 70.38 140 ARG A O 1
ATOM 1048 N N . TRP A 1 141 ? 9.623 -7.883 12.546 1.00 61.81 141 TRP A N 1
ATOM 1049 C CA . TRP A 1 141 ? 9.885 -6.488 12.893 1.00 61.81 141 TRP A CA 1
ATOM 1050 C C . TRP A 1 141 ? 11.204 -5.982 12.311 1.00 61.81 141 TRP A C 1
ATOM 1052 O O . TRP A 1 141 ? 12.258 -6.543 12.606 1.00 61.81 141 TRP A O 1
ATOM 1062 N N . ILE A 1 142 ? 11.154 -4.883 11.560 1.00 55.59 142 ILE A N 1
ATOM 1063 C CA . ILE A 1 142 ? 12.344 -4.068 11.282 1.00 55.59 142 ILE A CA 1
ATOM 1064 C C . ILE A 1 142 ? 12.059 -2.572 11.539 1.00 55.59 142 ILE A C 1
ATOM 1066 O O . ILE A 1 142 ? 12.996 -1.832 11.822 1.00 55.59 142 ILE A O 1
ATOM 1070 N N . SER A 1 143 ? 10.793 -2.115 11.567 1.00 63.12 143 SER A N 1
ATOM 1071 C CA . SER A 1 143 ? 10.480 -0.739 11.992 1.00 63.12 143 SER A CA 1
ATOM 1072 C C . SER A 1 143 ? 9.043 -0.451 12.450 1.00 63.12 143 SER A C 1
ATOM 1074 O O . SER A 1 143 ? 8.120 -1.268 12.301 1.00 63.12 143 SER A O 1
ATOM 1076 N N . HIS A 1 144 ? 8.878 0.769 12.980 1.00 65.38 144 HIS A N 1
ATOM 1077 C CA . HIS A 1 144 ? 7.609 1.390 13.343 1.00 65.38 144 HIS A CA 1
ATOM 1078 C C . HIS A 1 144 ? 6.692 1.510 12.111 1.00 65.38 144 HIS A C 1
ATOM 1080 O O . HIS A 1 144 ? 7.157 1.660 10.990 1.00 65.38 144 HIS A O 1
ATOM 1086 N N . CYS A 1 145 ? 5.376 1.349 12.280 1.00 70.62 145 CYS A N 1
ATOM 1087 C CA . CYS A 1 145 ? 4.364 1.563 11.231 1.00 70.62 145 CYS A CA 1
ATOM 1088 C C . CYS A 1 145 ? 4.746 1.222 9.774 1.00 70.62 145 CYS A C 1
ATOM 1090 O O . CYS A 1 145 ? 4.519 2.012 8.871 1.00 70.62 145 CYS A O 1
ATOM 1092 N N . ARG A 1 146 ? 5.261 0.012 9.534 1.00 62.03 146 ARG A N 1
ATOM 1093 C CA . ARG A 1 146 ? 5.430 -0.612 8.197 1.00 62.03 146 ARG A CA 1
ATOM 1094 C C . ARG A 1 146 ? 6.378 0.156 7.276 1.00 62.03 146 ARG A C 1
ATOM 1096 O O . ARG A 1 146 ? 6.095 0.270 6.090 1.00 62.03 146 ARG A O 1
ATOM 1103 N N . GLU A 1 147 ? 7.549 0.544 7.786 1.00 54.53 147 GLU A N 1
ATOM 1104 C CA . GLU A 1 147 ? 8.669 0.800 6.871 1.00 54.53 147 GLU A CA 1
ATOM 1105 C C . GLU A 1 147 ? 9.350 -0.516 6.454 1.00 54.53 147 GLU A C 1
ATOM 1107 O O . GLU A 1 147 ? 9.585 -0.715 5.269 1.00 54.53 147 GLU A O 1
ATOM 1112 N N . HIS A 1 148 ? 9.574 -1.498 7.331 1.00 52.28 148 HIS A N 1
ATOM 1113 C CA . HIS A 1 148 ? 10.400 -2.656 6.941 1.00 52.28 148 HIS A CA 1
ATOM 1114 C C . HIS A 1 148 ? 9.836 -4.017 7.400 1.00 52.28 148 HIS A C 1
ATOM 1116 O O . HIS A 1 148 ? 9.523 -4.200 8.580 1.00 52.28 148 HIS A O 1
ATOM 1122 N N . HIS A 1 149 ? 9.733 -4.978 6.469 1.00 52.66 149 HIS A N 1
ATOM 1123 C CA . HIS A 1 149 ? 9.426 -6.388 6.741 1.00 52.66 149 HIS A CA 1
ATOM 1124 C C . HIS A 1 149 ? 10.301 -7.317 5.899 1.00 52.66 149 HIS A C 1
ATOM 1126 O O . HIS A 1 149 ? 10.480 -7.098 4.705 1.00 52.66 149 HIS A O 1
ATOM 1132 N N . GLU A 1 150 ? 10.810 -8.371 6.532 1.00 53.97 150 GLU A N 1
ATOM 1133 C CA . GLU A 1 150 ? 11.673 -9.369 5.889 1.00 53.97 150 GLU A CA 1
ATOM 1134 C C . GLU A 1 150 ? 10.907 -10.607 5.418 1.00 53.97 150 GLU A C 1
ATOM 1136 O O . GLU A 1 150 ? 11.120 -11.089 4.312 1.00 53.97 150 GLU A O 1
ATOM 1141 N N . THR A 1 151 ? 10.056 -11.151 6.291 1.00 67.56 151 THR A N 1
ATOM 1142 C CA . THR A 1 151 ? 9.296 -12.389 6.073 1.00 67.56 151 THR A CA 1
ATOM 1143 C C . THR A 1 151 ? 8.043 -12.406 6.949 1.00 67.56 151 THR A C 1
ATOM 1145 O O . THR A 1 151 ? 8.018 -11.782 8.018 1.00 67.56 151 THR A O 1
ATOM 1148 N N . GLY A 1 152 ? 7.023 -13.153 6.535 1.00 73.00 152 GLY A N 1
ATOM 1149 C CA . GLY A 1 152 ? 5.745 -13.274 7.206 1.00 73.00 152 GLY A CA 1
ATOM 1150 C C . GLY A 1 152 ? 4.866 -14.413 6.672 1.00 73.00 152 GLY A C 1
ATOM 1151 O O . GLY A 1 152 ? 5.300 -15.212 5.846 1.00 73.00 152 GLY A O 1
ATOM 1152 N N . ARG A 1 153 ? 3.633 -14.509 7.175 1.00 79.38 153 ARG A N 1
ATOM 1153 C CA . ARG A 1 153 ? 2.584 -15.414 6.678 1.00 79.38 153 ARG A CA 1
ATOM 1154 C C . ARG A 1 153 ? 1.196 -14.863 6.989 1.00 79.38 153 ARG A C 1
ATOM 1156 O O . ARG A 1 153 ? 1.021 -14.070 7.919 1.00 79.38 153 ARG A O 1
ATOM 1163 N N . TRP A 1 154 ? 0.198 -15.356 6.266 1.00 83.38 154 TRP A N 1
ATOM 1164 C CA . TRP A 1 154 ? -1.202 -15.122 6.602 1.00 83.38 154 TRP A CA 1
ATOM 1165 C C . TRP A 1 154 ? -1.593 -15.848 7.895 1.00 83.38 154 TRP A C 1
ATOM 1167 O O . TRP A 1 154 ? -1.080 -16.924 8.207 1.00 83.38 154 TRP A O 1
ATOM 1177 N N . LYS A 1 155 ? -2.509 -15.246 8.650 1.00 86.44 155 LYS A N 1
ATOM 1178 C CA . LYS A 1 155 ? -3.156 -15.831 9.823 1.00 86.44 155 LYS A CA 1
ATOM 1179 C C . LYS A 1 155 ? -4.655 -15.950 9.585 1.00 86.44 155 LYS A C 1
ATOM 1181 O O . LYS A 1 155 ? -5.261 -15.069 8.977 1.00 86.44 155 LYS A O 1
ATOM 1186 N N . ASP A 1 156 ? -5.238 -16.991 10.165 1.00 88.31 156 ASP A N 1
ATOM 1187 C CA . ASP A 1 156 ? -6.687 -17.202 10.152 1.00 88.31 156 ASP A CA 1
ATOM 1188 C C . ASP A 1 156 ? -7.417 -16.196 11.050 1.00 88.31 156 ASP A C 1
ATOM 1190 O O . ASP A 1 156 ? -8.550 -15.818 10.774 1.00 88.31 156 ASP A O 1
ATOM 1194 N N . GLU A 1 157 ? -6.769 -15.733 12.122 1.00 93.06 157 GLU A N 1
ATOM 1195 C CA . GLU A 1 157 ? -7.340 -14.735 13.021 1.00 93.06 157 GLU A CA 1
ATOM 1196 C C . GLU A 1 157 ? -6.287 -13.980 13.838 1.00 93.06 157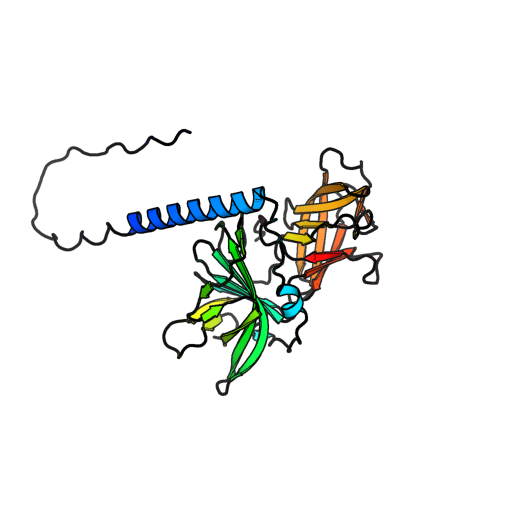 GLU A C 1
ATOM 1198 O O . GLU A 1 157 ? -5.136 -14.410 14.014 1.00 93.06 157 GLU A O 1
ATOM 1203 N N . THR A 1 158 ? -6.702 -12.839 14.382 1.00 93.44 158 THR A N 1
ATOM 1204 C CA . THR A 1 158 ? -5.988 -12.158 15.460 1.00 93.44 158 THR A CA 1
ATOM 1205 C C . THR A 1 158 ? -6.930 -11.314 16.316 1.00 93.44 158 THR A C 1
ATOM 1207 O O . THR A 1 158 ? -8.089 -11.104 15.963 1.00 93.44 158 THR A O 1
ATOM 1210 N N . SER A 1 159 ? -6.434 -10.803 17.442 1.00 92.75 159 SER A N 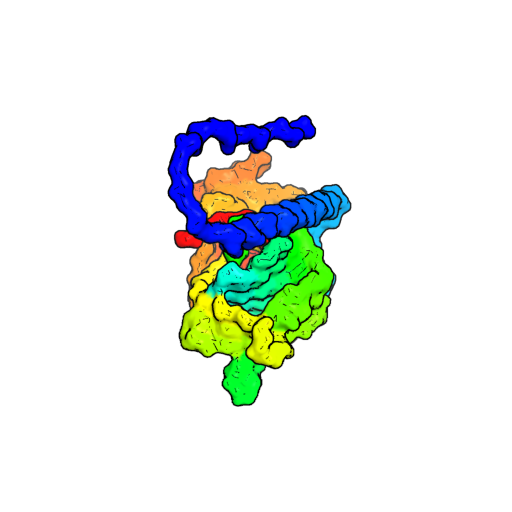1
ATOM 1211 C CA . SER A 1 159 ? -7.153 -9.841 18.275 1.00 92.75 159 SER A CA 1
ATOM 1212 C C . SER A 1 159 ? -6.313 -8.598 18.524 1.00 92.75 159 SER A C 1
ATOM 1214 O O . SER A 1 159 ? -5.140 -8.724 18.857 1.00 92.75 159 SER A O 1
ATOM 1216 N N . ALA A 1 160 ? -6.922 -7.422 18.424 1.00 91.50 160 ALA A N 1
ATOM 1217 C CA . ALA A 1 160 ? -6.311 -6.145 18.786 1.00 91.50 160 ALA A CA 1
ATOM 1218 C C . ALA A 1 160 ? -7.401 -5.161 19.205 1.00 91.50 160 ALA A C 1
ATOM 1220 O O . ALA A 1 160 ? -8.551 -5.318 18.804 1.00 91.50 160 ALA A O 1
ATOM 1221 N N . LEU A 1 161 ? -7.074 -4.177 20.048 1.00 92.44 161 LEU A N 1
ATOM 1222 C CA . LEU A 1 161 ? -8.054 -3.195 20.542 1.00 92.44 161 LEU A CA 1
ATOM 1223 C C . LEU A 1 161 ? -9.301 -3.841 21.194 1.00 92.44 161 LEU A C 1
ATOM 1225 O O . LEU A 1 161 ? -10.385 -3.275 21.178 1.00 92.44 161 LEU A O 1
ATOM 1229 N N . ARG A 1 162 ? -9.157 -5.051 21.762 1.00 90.56 162 ARG A N 1
ATOM 1230 C CA . ARG A 1 162 ? -10.254 -5.917 22.257 1.00 90.56 162 ARG A CA 1
ATOM 1231 C C . ARG A 1 162 ? -11.285 -6.359 21.208 1.00 90.56 162 ARG A C 1
ATOM 1233 O O . ARG A 1 162 ? -12.328 -6.899 21.575 1.00 90.56 162 ARG A O 1
ATOM 1240 N N . ALA A 1 163 ? -10.978 -6.198 19.930 1.00 91.38 163 ALA A N 1
ATOM 1241 C CA . ALA A 1 163 ? -11.746 -6.725 18.817 1.00 91.38 163 ALA A CA 1
ATOM 1242 C C . ALA A 1 163 ? -11.067 -7.973 18.232 1.00 91.38 163 ALA A C 1
ATOM 1244 O O . ALA A 1 163 ? -9.849 -8.145 18.339 1.00 91.38 163 ALA A O 1
ATOM 1245 N N . GLN A 1 164 ? -11.864 -8.859 17.635 1.00 94.19 164 GLN A N 1
ATOM 1246 C CA . GLN A 1 164 ? -11.369 -10.001 16.866 1.00 94.19 164 GLN A CA 1
ATOM 1247 C C . GLN A 1 164 ? -11.412 -9.661 15.381 1.00 94.19 164 GLN A C 1
ATOM 1249 O O . GLN A 1 164 ? -12.356 -9.024 14.919 1.00 94.19 164 GLN A O 1
ATOM 1254 N N . PHE A 1 165 ? -10.392 -10.094 14.652 1.00 94.56 165 PHE A N 1
ATOM 1255 C CA . PHE A 1 165 ? -10.259 -9.885 13.219 1.00 94.56 165 PHE A CA 1
ATOM 1256 C C . PHE A 1 165 ? -10.055 -11.232 12.548 1.00 94.56 165 PHE A C 1
ATOM 1258 O O . PHE A 1 165 ? -9.087 -11.940 12.844 1.00 94.56 165 PHE A O 1
ATOM 1265 N N . ARG A 1 166 ? -10.971 -11.564 11.642 1.00 94.62 166 ARG A N 1
ATOM 1266 C CA . ARG A 1 166 ? -10.984 -12.808 10.878 1.00 94.62 166 ARG A CA 1
ATOM 1267 C C . ARG A 1 166 ? -11.259 -12.492 9.421 1.00 94.62 166 ARG A C 1
ATOM 1269 O O . ARG A 1 166 ? -12.217 -11.770 9.155 1.00 94.62 166 ARG A O 1
ATOM 1276 N N . PRO A 1 167 ? -10.461 -13.004 8.477 1.00 92.00 167 PRO A N 1
ATOM 1277 C CA . PRO A 1 167 ? -10.738 -12.797 7.069 1.00 92.00 167 PRO A CA 1
ATOM 1278 C C . PRO A 1 167 ? -12.155 -13.249 6.678 1.00 92.00 167 PRO A C 1
ATOM 1280 O O . PRO A 1 167 ? -12.599 -14.325 7.067 1.00 92.00 167 PRO A O 1
ATOM 1283 N N . GLY A 1 168 ? -12.854 -12.423 5.903 1.00 89.69 168 GLY A N 1
ATOM 1284 C CA . GLY A 1 168 ? -14.256 -12.597 5.519 1.00 89.69 168 GLY A CA 1
ATOM 1285 C C . GLY A 1 168 ? -15.273 -12.059 6.534 1.00 89.69 168 GLY A C 1
ATOM 1286 O O . GLY A 1 168 ? -16.445 -11.925 6.189 1.00 89.69 168 GLY A O 1
ATOM 1287 N N . GLU A 1 169 ? -14.861 -11.716 7.758 1.00 93.69 169 GLU A N 1
ATOM 1288 C CA . GLU A 1 169 ? -15.746 -11.162 8.787 1.00 93.69 169 GLU A CA 1
ATOM 1289 C C . GLU A 1 169 ? -15.614 -9.637 8.896 1.00 93.69 169 GLU A C 1
ATOM 1291 O O . GLU A 1 169 ? -14.585 -9.042 8.565 1.00 93.69 169 GLU A O 1
ATOM 1296 N N . ALA A 1 170 ? -16.683 -8.995 9.373 1.00 93.75 170 ALA A N 1
ATOM 1297 C CA . ALA A 1 170 ? -16.695 -7.567 9.649 1.00 93.75 170 ALA A CA 1
ATOM 1298 C C . ALA A 1 170 ? -16.478 -7.297 11.139 1.00 93.75 170 ALA A C 1
ATOM 1300 O O . ALA A 1 170 ? -17.199 -7.832 11.981 1.00 93.75 170 ALA A O 1
ATOM 1301 N N . THR A 1 171 ? -15.547 -6.399 11.437 1.00 94.50 171 THR A N 1
ATOM 1302 C CA . THR A 1 171 ? -15.216 -5.948 12.787 1.00 94.50 171 THR A CA 1
ATOM 1303 C C . THR A 1 171 ? -15.471 -4.453 12.889 1.00 94.50 171 THR A C 1
ATOM 1305 O O . THR A 1 171 ? -14.973 -3.681 12.071 1.00 94.50 171 THR A O 1
ATOM 1308 N N . THR A 1 172 ? -16.232 -4.027 13.892 1.00 93.81 172 THR A N 1
ATOM 1309 C CA . THR A 1 172 ? -16.505 -2.604 14.105 1.00 93.81 172 THR A CA 1
ATOM 1310 C C . THR A 1 172 ? -15.432 -1.976 14.994 1.00 93.81 172 THR A C 1
ATOM 1312 O O . THR A 1 172 ? -15.018 -2.547 16.003 1.00 93.81 172 THR A O 1
ATOM 1315 N N . LEU A 1 173 ? -14.979 -0.788 14.609 1.00 94.81 173 LEU A N 1
ATOM 1316 C CA . LEU A 1 173 ? -14.083 0.082 15.357 1.00 94.81 173 LEU A CA 1
ATOM 1317 C C . LEU A 1 173 ? -14.724 1.466 15.455 1.00 94.81 173 LEU A C 1
ATOM 1319 O O . LEU A 1 173 ? -15.342 1.932 14.498 1.00 94.81 173 LEU A O 1
ATOM 1323 N N . SER A 1 174 ? -14.547 2.150 16.578 1.00 93.69 174 SER A N 1
ATOM 1324 C CA . SER A 1 174 ? -14.927 3.556 16.703 1.00 93.69 174 SER A CA 1
ATOM 1325 C C . SER A 1 174 ? -13.716 4.446 16.444 1.00 93.69 174 SER A C 1
ATOM 1327 O O . SER A 1 174 ? -12.653 4.249 17.037 1.00 93.69 174 SER A O 1
ATOM 1329 N N . LEU A 1 175 ? -13.896 5.436 15.582 1.00 94.75 175 LEU A N 1
ATOM 1330 C CA . LEU A 1 175 ? -12.923 6.446 15.201 1.00 94.75 175 LEU A CA 1
ATOM 1331 C C . LEU A 1 175 ? -13.403 7.805 15.721 1.00 94.75 175 LEU A C 1
ATOM 1333 O O . LEU A 1 175 ? -14.454 8.313 15.313 1.00 94.75 175 LEU A O 1
ATOM 1337 N N . ARG A 1 176 ? -12.627 8.416 16.614 1.00 93.62 176 ARG A N 1
ATOM 1338 C CA . ARG A 1 176 ? -12.939 9.721 17.197 1.00 93.62 176 ARG A CA 1
ATOM 1339 C C . ARG A 1 176 ? -11.797 10.688 16.941 1.00 93.62 176 ARG A C 1
ATOM 1341 O O . ARG A 1 176 ? -10.700 10.518 17.460 1.00 93.62 176 ARG A O 1
ATOM 1348 N N . LEU A 1 177 ? -12.064 11.719 16.149 1.00 91.31 177 LEU A N 1
ATOM 1349 C CA . LEU A 1 177 ? -11.108 12.803 15.945 1.00 91.31 177 LEU A CA 1
ATOM 1350 C C . LEU A 1 177 ? -10.989 13.626 17.228 1.00 91.31 177 LEU A C 1
ATOM 1352 O O . LEU A 1 177 ? -11.994 14.061 17.796 1.00 91.31 177 LEU A O 1
ATOM 1356 N N . VAL A 1 178 ? -9.756 13.845 17.669 1.00 91.06 178 VAL A N 1
ATOM 1357 C CA . VAL A 1 178 ? -9.413 14.688 18.814 1.00 91.06 178 VAL A CA 1
ATOM 1358 C C . VAL A 1 178 ? -8.651 15.900 18.272 1.00 91.06 178 VAL A C 1
ATOM 1360 O O . VAL A 1 178 ? -7.448 16.028 18.416 1.00 91.06 178 VAL A O 1
ATOM 1363 N N . GLY A 1 179 ? -9.361 16.789 17.577 1.00 87.19 179 GLY A N 1
ATOM 1364 C CA . GLY A 1 179 ? -8.742 17.875 16.806 1.00 87.19 179 GLY A CA 1
ATOM 1365 C C . GLY A 1 179 ? -8.482 17.483 15.347 1.00 87.19 179 GLY A C 1
ATOM 1366 O O . GLY A 1 179 ? -9.211 16.666 14.787 1.00 87.19 179 GLY A O 1
ATOM 1367 N N . THR A 1 180 ? -7.494 18.116 14.707 1.00 84.19 180 THR A N 1
ATOM 1368 C CA . THR A 1 180 ? -7.153 17.915 13.280 1.00 84.19 180 THR A CA 1
ATOM 1369 C C . THR A 1 180 ? -6.156 16.784 13.046 1.00 84.19 180 THR A C 1
ATOM 1371 O O . THR A 1 180 ? -6.205 16.113 12.007 1.00 84.19 180 THR A O 1
ATOM 1374 N N . ASP A 1 181 ? -5.280 16.571 14.026 1.00 91.19 181 ASP A N 1
ATOM 1375 C CA . ASP A 1 181 ? -4.079 15.752 13.882 1.00 91.19 181 ASP A CA 1
ATOM 1376 C C . ASP A 1 181 ? -4.050 14.543 14.814 1.00 91.19 181 ASP A C 1
ATOM 1378 O O . ASP A 1 181 ? -3.163 13.713 14.669 1.00 91.19 181 ASP A O 1
ATOM 1382 N N . ASP A 1 182 ? -5.038 14.379 15.695 1.00 94.44 182 ASP A N 1
ATOM 1383 C CA . ASP A 1 182 ? -5.151 13.200 16.550 1.00 94.44 182 ASP A CA 1
ATOM 1384 C C . ASP A 1 182 ? -6.437 12.417 16.248 1.00 94.44 182 ASP A C 1
ATOM 1386 O O . ASP A 1 182 ? -7.531 12.972 16.101 1.00 94.44 182 ASP A O 1
ATOM 1390 N N . LEU A 1 183 ? -6.302 11.095 16.192 1.00 95.31 183 LEU A N 1
ATOM 1391 C CA . LEU A 1 183 ? -7.380 10.138 16.007 1.00 95.31 183 LEU A CA 1
ATOM 1392 C C . LEU A 1 183 ? -7.321 9.086 17.109 1.00 95.31 183 LEU A C 1
ATOM 1394 O O . LEU A 1 183 ? -6.347 8.349 17.233 1.00 95.31 183 LEU A O 1
ATOM 1398 N N . GLU A 1 184 ? -8.388 8.979 17.884 1.00 95.38 184 GLU A N 1
ATOM 1399 C CA . GLU A 1 184 ? -8.583 7.874 18.810 1.00 95.38 184 GLU A CA 1
ATOM 1400 C C . GLU A 1 184 ? -9.304 6.724 18.097 1.00 95.38 184 GLU A C 1
ATOM 1402 O O . GLU A 1 184 ? -10.348 6.918 17.469 1.00 95.38 184 GLU A O 1
ATOM 1407 N N . VAL A 1 185 ? -8.739 5.523 18.197 1.00 95.31 185 VAL A N 1
ATOM 1408 C CA . VAL A 1 185 ? -9.275 4.291 17.609 1.00 95.31 185 VAL A CA 1
ATOM 1409 C C . VAL A 1 185 ? -9.566 3.309 18.730 1.00 95.31 185 VAL A C 1
ATOM 1411 O O . VAL A 1 185 ? -8.647 2.938 19.459 1.00 95.31 185 VAL A O 1
ATOM 1414 N N . CYS A 1 186 ? -10.810 2.853 18.854 1.00 93.69 186 CYS A N 1
ATOM 1415 C CA . CYS A 1 186 ? -11.210 1.863 19.856 1.00 93.69 186 CYS A CA 1
ATOM 1416 C C . CYS A 1 186 ? -11.903 0.659 19.217 1.00 93.69 186 CYS A C 1
ATOM 1418 O O . CYS A 1 186 ? -12.584 0.793 18.201 1.00 93.69 186 CYS A O 1
ATOM 1420 N N . GLY A 1 187 ? -11.767 -0.516 19.833 1.00 91.44 187 GLY A N 1
ATOM 1421 C CA . GLY A 1 187 ? -12.595 -1.675 19.492 1.00 91.44 187 GLY A CA 1
ATOM 1422 C C . GLY A 1 187 ? -13.963 -1.675 20.177 1.00 91.44 187 GLY A C 1
ATOM 1423 O O . GLY A 1 187 ? -14.175 -1.000 21.184 1.00 91.44 187 GLY A O 1
ATOM 1424 N N . ASP A 1 188 ? -14.865 -2.485 19.621 1.00 71.06 188 ASP A N 1
ATOM 1425 C CA . ASP A 1 188 ? -16.328 -2.532 19.818 1.00 71.06 188 ASP A CA 1
ATOM 1426 C C . ASP A 1 188 ? -16.848 -2.918 21.226 1.00 71.06 188 ASP A C 1
ATOM 1428 O O . ASP A 1 188 ? -17.950 -3.442 21.362 1.00 71.06 188 ASP A O 1
ATOM 1432 N N . ARG A 1 189 ? -16.075 -2.738 22.308 1.00 56.53 189 ARG A N 1
ATOM 1433 C CA . ARG A 1 189 ? -16.507 -3.124 23.667 1.00 56.53 189 ARG A CA 1
ATOM 1434 C C . ARG A 1 189 ? -16.378 -1.990 24.682 1.00 56.53 189 ARG A C 1
ATOM 1436 O O . ARG A 1 189 ? -15.319 -1.799 25.280 1.00 56.53 189 ARG A O 1
ATOM 1443 N N . ASP A 1 190 ? -17.502 -1.306 24.902 1.00 54.22 190 ASP A N 1
ATOM 1444 C CA . ASP A 1 190 ? -17.913 -0.632 26.144 1.00 54.22 190 ASP A CA 1
ATOM 1445 C C . ASP A 1 190 ? -16.849 0.217 26.861 1.00 54.22 190 ASP A C 1
ATOM 1447 O O . ASP A 1 190 ? -16.628 0.074 28.064 1.00 54.22 190 ASP A O 1
ATOM 1451 N N . GLY A 1 191 ? -16.185 1.120 26.131 1.00 52.38 191 GLY A N 1
ATOM 1452 C CA . GLY A 1 191 ? -15.563 2.344 26.667 1.00 52.38 191 GLY A CA 1
ATOM 1453 C C . GLY A 1 191 ? -14.413 2.213 27.681 1.00 52.38 191 GLY A C 1
ATOM 1454 O O . GLY A 1 191 ? -13.808 3.220 28.032 1.00 52.38 191 GLY A O 1
ATOM 1455 N N . ALA A 1 192 ? -14.060 1.015 28.152 1.00 53.44 192 ALA A N 1
ATOM 1456 C CA . ALA A 1 192 ? -13.129 0.829 29.266 1.00 53.44 192 ALA A CA 1
ATOM 1457 C C . ALA A 1 192 ? -11.931 -0.054 28.883 1.00 53.44 192 ALA A C 1
ATOM 1459 O O . ALA A 1 192 ? -11.734 -1.144 29.426 1.00 53.44 192 ALA A O 1
ATOM 1460 N N . GLY A 1 193 ? -11.104 0.423 27.947 1.00 60.09 193 GLY A N 1
ATOM 1461 C CA . GLY A 1 193 ? -9.737 -0.077 27.746 1.00 60.09 193 GLY A CA 1
ATOM 1462 C C . GLY A 1 193 ? -9.496 -0.862 26.459 1.00 60.09 193 GLY A C 1
ATOM 1463 O O . GLY A 1 193 ? -9.071 -2.008 26.504 1.00 60.09 193 GLY A O 1
ATOM 1464 N N . GLY A 1 194 ? -9.719 -0.250 25.305 1.00 81.25 194 GLY A N 1
ATOM 1465 C CA . GLY A 1 194 ? -9.280 -0.789 24.013 1.00 81.25 194 GLY A CA 1
ATOM 1466 C C . GLY A 1 194 ? -8.949 0.309 23.012 1.00 81.25 194 GLY A C 1
ATOM 1467 O O . GLY A 1 194 ? -9.008 0.054 21.818 1.00 81.25 194 GLY A O 1
ATOM 1468 N N . CYS A 1 195 ? -8.680 1.521 23.500 1.00 91.94 195 CYS A N 1
ATOM 1469 C CA . CYS A 1 195 ? -8.461 2.700 22.677 1.00 91.94 195 CYS A CA 1
ATOM 1470 C C . CYS A 1 195 ? -6.974 3.006 22.543 1.00 91.94 195 CYS A C 1
ATOM 1472 O O . CYS A 1 195 ? -6.211 2.821 23.494 1.00 91.94 195 CYS A O 1
ATOM 1474 N N . VAL A 1 196 ? -6.590 3.525 21.386 1.00 94.38 196 VAL A N 1
ATOM 1475 C CA . VAL A 1 196 ? -5.262 4.079 21.129 1.00 94.38 196 VAL A CA 1
ATOM 1476 C C . VAL A 1 196 ? -5.398 5.440 20.469 1.00 94.38 196 VAL A C 1
ATOM 1478 O O . VAL A 1 196 ? -6.239 5.615 19.591 1.00 94.38 196 VAL A O 1
ATOM 1481 N N . SER A 1 197 ? -4.565 6.387 20.887 1.00 95.12 197 SER A N 1
ATOM 1482 C CA . SER A 1 197 ? -4.431 7.681 20.220 1.00 95.12 197 SER A CA 1
ATOM 1483 C C . SER A 1 197 ? -3.348 7.587 19.156 1.00 95.12 197 SER A C 1
ATOM 1485 O O . SER A 1 197 ? -2.249 7.098 19.421 1.00 95.12 197 SER A O 1
ATOM 1487 N N . LEU A 1 198 ? -3.671 8.043 17.954 1.00 95.44 198 LEU A N 1
ATOM 1488 C CA . LEU A 1 198 ? -2.807 8.029 16.787 1.00 95.44 198 LEU A CA 1
ATOM 1489 C C . LEU A 1 198 ? -2.667 9.452 16.254 1.00 95.44 198 LEU A C 1
ATOM 1491 O O . LEU A 1 198 ? -3.656 10.174 16.174 1.00 95.44 198 LEU A O 1
ATOM 1495 N N . GLN A 1 199 ? -1.466 9.824 15.834 1.00 94.56 199 GLN A N 1
ATOM 1496 C CA . GLN A 1 199 ? -1.186 11.129 15.246 1.00 94.56 199 GLN A CA 1
ATOM 1497 C C . GLN A 1 199 ? -1.159 11.040 13.726 1.00 94.56 199 GLN A C 1
ATOM 1499 O O . GLN A 1 199 ? -0.685 10.051 13.159 1.00 94.56 199 GLN A O 1
ATOM 1504 N N . ARG A 1 200 ? -1.661 12.074 13.058 1.00 90.81 200 ARG A N 1
ATOM 1505 C CA . ARG A 1 200 ? -1.664 12.176 11.605 1.00 90.81 200 ARG A CA 1
ATOM 1506 C C . ARG A 1 200 ? -0.226 12.248 11.095 1.00 90.81 200 ARG A C 1
ATOM 1508 O O . ARG A 1 200 ? 0.576 13.059 11.543 1.00 90.81 200 ARG A O 1
ATOM 1515 N N . HIS A 1 201 ? 0.076 11.416 10.112 1.00 83.31 201 HIS A N 1
ATOM 1516 C CA . HIS A 1 201 ? 1.315 11.431 9.348 1.00 83.31 201 HIS A CA 1
ATOM 1517 C C . HIS A 1 201 ? 1.010 11.663 7.870 1.00 83.31 201 HIS A C 1
ATOM 1519 O O . HIS A 1 201 ? -0.073 11.325 7.378 1.00 83.31 201 HIS A O 1
ATOM 1525 N N . ALA A 1 202 ? 1.990 12.206 7.146 1.00 66.25 202 ALA A N 1
ATOM 1526 C CA . ALA A 1 202 ? 1.887 12.368 5.704 1.00 66.25 202 ALA A CA 1
ATOM 1527 C C . ALA A 1 202 ? 1.591 11.012 5.021 1.00 66.25 202 ALA A C 1
ATOM 1529 O O . ALA A 1 202 ? 2.157 9.978 5.415 1.00 66.25 202 ALA A O 1
ATOM 1530 N N . PRO A 1 203 ? 0.696 10.984 4.017 1.00 60.81 203 PRO A N 1
ATOM 1531 C CA . PRO A 1 203 ? 0.422 9.773 3.260 1.00 60.81 203 PRO A CA 1
ATOM 1532 C C . PRO A 1 203 ? 1.696 9.315 2.540 1.00 60.81 203 PRO A C 1
ATOM 1534 O O . PRO A 1 203 ? 2.346 10.089 1.846 1.00 60.81 203 PRO A O 1
ATOM 1537 N N . HIS A 1 204 ? 2.045 8.039 2.698 1.00 64.88 204 HIS A N 1
ATOM 1538 C CA . HIS A 1 204 ? 3.196 7.418 2.044 1.00 64.88 204 HIS A CA 1
ATOM 1539 C C . HIS A 1 204 ? 2.703 6.274 1.154 1.00 64.88 204 HIS A C 1
ATOM 1541 O O . HIS A 1 204 ? 1.877 5.456 1.574 1.00 64.88 204 HIS A O 1
ATOM 1547 N N . LEU A 1 205 ? 3.205 6.190 -0.078 1.00 66.00 205 LEU A N 1
ATOM 1548 C CA . LEU A 1 205 ? 2.921 5.058 -0.959 1.00 66.00 205 LEU A CA 1
ATOM 1549 C C . LEU A 1 205 ? 3.713 3.833 -0.463 1.00 66.00 205 LEU A C 1
ATOM 1551 O O . LEU A 1 205 ? 4.923 3.938 -0.288 1.00 66.00 205 LEU A O 1
ATOM 1555 N N . PRO A 1 206 ? 3.090 2.668 -0.199 1.00 67.56 206 PRO A N 1
ATOM 1556 C CA . PRO A 1 206 ? 3.816 1.449 0.129 1.00 67.56 206 PRO A CA 1
ATOM 1557 C C . PRO A 1 206 ? 4.956 1.191 -0.853 1.00 67.56 206 PRO A C 1
ATOM 1559 O O . PRO A 1 206 ? 4.801 1.372 -2.059 1.00 67.56 206 PRO A O 1
ATOM 1562 N N . ALA A 1 207 ? 6.093 0.754 -0.324 1.00 70.81 207 ALA A N 1
ATOM 1563 C CA . ALA A 1 207 ? 7.332 0.729 -1.084 1.00 70.81 207 ALA A CA 1
ATOM 1564 C C . ALA A 1 207 ? 7.439 -0.410 -2.096 1.00 70.81 207 ALA A C 1
ATOM 1566 O O . ALA A 1 207 ? 8.400 -0.417 -2.853 1.00 70.81 207 ALA A O 1
ATOM 1567 N N . SER A 1 208 ? 6.536 -1.397 -2.105 1.00 78.25 208 SER A N 1
ATOM 1568 C CA . SER A 1 208 ? 6.664 -2.559 -2.991 1.00 78.25 208 SER A CA 1
ATOM 1569 C C . SER A 1 208 ? 5.320 -3.108 -3.457 1.00 78.25 208 SER A C 1
ATOM 1571 O O . SER A 1 208 ? 4.377 -3.258 -2.673 1.00 78.25 208 SER A O 1
ATOM 1573 N N . TRP A 1 209 ? 5.268 -3.443 -4.741 1.00 84.56 209 TRP A N 1
ATOM 1574 C CA . TRP A 1 209 ? 4.094 -3.918 -5.459 1.00 84.56 209 TRP A CA 1
ATOM 1575 C C . TRP A 1 209 ? 4.519 -5.010 -6.430 1.00 84.56 209 TRP A C 1
ATOM 1577 O O . TRP A 1 209 ? 5.529 -4.874 -7.119 1.00 84.56 209 TRP A O 1
ATOM 1587 N N . SER A 1 210 ? 3.765 -6.097 -6.500 1.00 82.56 210 SER A N 1
ATOM 1588 C CA . SER A 1 210 ? 4.047 -7.193 -7.414 1.00 82.56 210 SER A CA 1
ATOM 1589 C C . SER A 1 210 ? 2.800 -7.978 -7.747 1.00 82.56 210 SER A C 1
ATOM 1591 O O . SER A 1 210 ? 1.934 -8.199 -6.904 1.00 82.56 210 SER A O 1
ATOM 1593 N N . ARG A 1 211 ? 2.712 -8.423 -8.999 1.00 77.75 211 ARG A N 1
ATOM 1594 C CA . ARG A 1 211 ? 1.668 -9.350 -9.437 1.00 77.75 211 ARG A CA 1
ATOM 1595 C C . ARG A 1 211 ? 2.181 -10.777 -9.399 1.00 77.75 211 ARG A C 1
ATOM 1597 O O . ARG A 1 211 ? 3.350 -11.040 -9.685 1.00 77.75 211 ARG A O 1
ATOM 1604 N N . ARG A 1 212 ? 1.283 -11.715 -9.084 1.00 65.81 212 ARG A N 1
ATOM 1605 C CA . ARG A 1 212 ? 1.533 -13.132 -9.352 1.00 65.81 212 ARG A CA 1
ATOM 1606 C C . ARG A 1 212 ? 1.836 -13.273 -10.838 1.00 65.81 212 ARG A C 1
ATOM 1608 O O . ARG A 1 212 ? 1.069 -12.819 -11.680 1.00 65.81 212 ARG A O 1
ATOM 1615 N N . TRP A 1 213 ? 2.948 -13.916 -11.150 1.00 58.31 213 TRP A N 1
ATOM 1616 C CA . TRP A 1 213 ? 3.307 -14.223 -12.521 1.00 58.31 213 TRP A CA 1
ATOM 1617 C C . TRP A 1 213 ? 2.794 -15.629 -12.845 1.00 58.31 213 TRP A C 1
ATOM 1619 O O . TRP A 1 213 ? 3.424 -16.640 -12.540 1.00 58.31 213 TRP A O 1
ATOM 1629 N N . GLN A 1 214 ? 1.601 -15.708 -13.432 1.00 55.06 214 GLN A N 1
ATOM 1630 C CA . GLN A 1 214 ? 1.269 -16.857 -14.268 1.00 55.06 214 GLN A CA 1
ATOM 1631 C C . GLN A 1 214 ? 1.732 -16.507 -15.680 1.00 55.06 214 GLN A C 1
ATOM 1633 O O . GLN A 1 214 ? 1.374 -15.461 -16.212 1.00 55.06 214 GLN A O 1
ATOM 1638 N N . ARG A 1 215 ? 2.586 -17.357 -16.264 1.00 56.44 215 ARG A N 1
ATOM 1639 C CA . ARG A 1 215 ? 3.379 -17.090 -17.484 1.00 56.44 215 ARG A CA 1
ATOM 1640 C C . ARG A 1 215 ? 2.591 -16.622 -18.721 1.00 56.44 215 ARG A C 1
ATOM 1642 O O . ARG A 1 215 ? 3.209 -16.283 -19.718 1.00 56.44 215 ARG A O 1
ATOM 1649 N N . ARG A 1 216 ? 1.257 -16.651 -18.697 1.00 59.28 216 ARG A N 1
ATOM 1650 C CA . ARG A 1 216 ? 0.397 -16.445 -19.871 1.00 59.28 216 ARG A CA 1
ATOM 1651 C C . ARG A 1 216 ? -0.235 -15.059 -19.971 1.00 59.28 216 ARG A C 1
ATOM 1653 O O . ARG A 1 216 ? -0.748 -14.743 -21.038 1.00 59.28 216 ARG A O 1
ATOM 1660 N N . ASP A 1 217 ? -0.172 -14.249 -18.918 1.00 70.75 217 ASP A N 1
ATOM 1661 C CA . ASP A 1 217 ? -0.997 -13.035 -18.834 1.00 70.75 217 ASP A CA 1
ATOM 1662 C C . ASP A 1 217 ? -0.212 -11.735 -19.078 1.00 70.75 217 ASP A C 1
ATOM 1664 O O . ASP A 1 217 ? -0.779 -10.652 -18.950 1.00 70.75 217 ASP A O 1
ATOM 1668 N N . LEU A 1 218 ? 1.091 -11.818 -19.386 1.00 77.38 218 LEU A N 1
ATOM 1669 C CA . LEU A 1 218 ? 1.981 -10.656 -19.467 1.00 77.38 218 LEU A CA 1
ATOM 1670 C C . LEU A 1 218 ? 2.567 -10.496 -20.871 1.00 77.38 218 LEU A C 1
ATOM 1672 O O . LEU A 1 218 ? 3.070 -11.460 -21.451 1.00 77.38 218 LEU A O 1
ATOM 1676 N N . GLY A 1 219 ? 2.515 -9.273 -21.393 1.00 84.62 219 GLY A N 1
ATOM 1677 C CA . GLY A 1 219 ? 3.171 -8.886 -22.638 1.00 84.62 219 GLY A CA 1
ATOM 1678 C C . GLY A 1 219 ? 4.634 -8.496 -22.429 1.00 84.62 219 GLY A C 1
ATOM 1679 O O . GLY A 1 219 ? 5.062 -8.215 -21.308 1.00 84.62 219 GLY A O 1
ATOM 1680 N N . LEU A 1 220 ? 5.398 -8.461 -23.524 1.00 87.31 220 LEU A N 1
ATOM 1681 C CA . LEU A 1 220 ? 6.744 -7.881 -23.523 1.00 87.31 220 LEU A CA 1
ATOM 1682 C C . LEU A 1 220 ? 6.692 -6.423 -23.049 1.00 87.31 220 LEU A C 1
ATOM 1684 O O . LEU A 1 220 ? 5.773 -5.683 -23.395 1.00 87.31 220 LEU A O 1
ATOM 1688 N N . GLY A 1 221 ? 7.671 -6.032 -22.242 1.00 87.81 221 GLY A N 1
ATOM 1689 C CA . GLY A 1 221 ? 7.767 -4.721 -21.612 1.00 87.81 221 GLY A CA 1
ATOM 1690 C C . GLY A 1 221 ? 6.840 -4.517 -20.412 1.00 87.81 221 GLY A C 1
ATOM 1691 O O . GLY A 1 221 ? 6.950 -3.492 -19.733 1.00 87.81 221 GLY A O 1
ATOM 1692 N N . ASP A 1 222 ? 5.946 -5.456 -20.090 1.00 90.81 222 ASP A N 1
ATOM 1693 C CA . ASP A 1 222 ? 5.089 -5.280 -18.926 1.00 90.81 222 ASP A CA 1
ATOM 1694 C C . ASP A 1 222 ? 5.883 -5.351 -17.615 1.00 90.81 222 ASP A C 1
ATOM 1696 O O . ASP A 1 222 ? 6.745 -6.210 -17.420 1.00 90.81 222 ASP A O 1
ATOM 1700 N N . VAL A 1 223 ? 5.483 -4.538 -16.639 1.00 92.12 223 VAL A N 1
ATOM 1701 C CA . VAL A 1 223 ? 6.044 -4.560 -15.285 1.00 92.12 223 VAL A CA 1
ATOM 1702 C C . VAL A 1 223 ? 5.376 -5.643 -14.438 1.00 92.12 223 VAL A C 1
ATOM 1704 O O . VAL A 1 223 ? 4.153 -5.726 -14.347 1.00 92.12 223 VAL A O 1
ATOM 1707 N N . ALA A 1 224 ? 6.182 -6.475 -13.782 1.00 89.19 224 ALA A N 1
ATOM 1708 C CA . ALA A 1 224 ? 5.733 -7.518 -12.858 1.00 89.19 224 ALA A CA 1
ATOM 1709 C C . ALA A 1 224 ? 5.994 -7.179 -11.382 1.00 89.19 224 ALA A C 1
ATOM 1711 O O . ALA A 1 224 ? 5.326 -7.721 -10.498 1.00 89.19 224 ALA A O 1
ATOM 1712 N N . PHE A 1 225 ? 6.949 -6.289 -11.113 1.00 90.19 225 PHE A N 1
ATOM 1713 C CA . PHE A 1 225 ? 7.319 -5.859 -9.768 1.00 90.19 225 PHE A CA 1
ATOM 1714 C C . PHE A 1 225 ? 7.821 -4.413 -9.797 1.00 90.19 225 PHE A C 1
ATOM 1716 O O . PHE A 1 225 ? 8.563 -4.036 -10.704 1.00 90.19 225 PHE A O 1
ATOM 1723 N N . LEU A 1 226 ? 7.463 -3.642 -8.774 1.00 91.38 226 LEU A N 1
ATOM 1724 C CA . LEU A 1 226 ? 7.921 -2.280 -8.529 1.00 91.38 226 LEU A CA 1
ATOM 1725 C C . LEU A 1 226 ? 8.316 -2.133 -7.058 1.00 91.38 226 LEU A C 1
ATOM 1727 O O . LEU A 1 226 ? 7.510 -2.415 -6.172 1.00 91.38 226 LEU A O 1
ATOM 1731 N N . GLN A 1 227 ? 9.512 -1.612 -6.806 1.00 89.06 227 GLN A N 1
ATOM 1732 C CA . GLN A 1 227 ? 9.974 -1.177 -5.493 1.00 89.06 227 GLN A CA 1
ATOM 1733 C C . GLN A 1 227 ? 10.465 0.266 -5.556 1.00 89.06 227 GLN A C 1
ATOM 1735 O O . GLN A 1 227 ? 11.319 0.588 -6.375 1.00 89.06 227 GLN A O 1
ATOM 1740 N N . LEU A 1 228 ? 9.938 1.117 -4.680 1.00 88.06 228 LEU A N 1
ATOM 1741 C CA . LEU A 1 228 ? 10.281 2.536 -4.583 1.00 88.06 228 LEU A CA 1
ATOM 1742 C C . LEU A 1 228 ? 11.572 2.747 -3.778 1.00 88.06 228 LEU A C 1
ATOM 1744 O O . LEU A 1 228 ? 11.934 1.915 -2.942 1.00 88.06 228 LEU A O 1
ATOM 1748 N N . GLY A 1 229 ? 12.226 3.891 -3.985 1.00 86.19 229 GLY A N 1
ATOM 1749 C CA . GLY A 1 229 ? 13.382 4.343 -3.210 1.00 86.19 229 GLY A CA 1
ATOM 1750 C C . GLY A 1 229 ? 14.660 4.547 -4.037 1.00 86.19 229 GLY A C 1
ATOM 1751 O O . GLY A 1 229 ? 14.653 4.383 -5.258 1.00 86.19 229 GLY A O 1
ATOM 1752 N N . PRO A 1 230 ? 15.784 4.893 -3.379 1.00 84.06 230 PRO A N 1
ATOM 1753 C CA . PRO A 1 230 ? 17.058 5.216 -4.039 1.00 84.06 230 PRO A CA 1
ATOM 1754 C C . PRO A 1 230 ? 17.737 4.006 -4.699 1.00 84.06 230 PRO A C 1
ATOM 1756 O O . PRO A 1 230 ? 18.547 4.160 -5.609 1.00 84.06 230 PRO A O 1
ATOM 1759 N N . GLN A 1 231 ? 17.408 2.800 -4.236 1.00 86.00 231 GLN A N 1
ATOM 1760 C CA . GLN A 1 231 ? 17.785 1.522 -4.846 1.00 86.00 231 GLN A CA 1
ATOM 1761 C C . GLN A 1 231 ? 16.529 0.749 -5.260 1.00 86.00 231 GLN A C 1
ATOM 1763 O O . GLN A 1 231 ? 16.434 -0.465 -5.082 1.00 86.00 231 GLN A O 1
ATOM 1768 N N . GLY A 1 232 ? 15.539 1.487 -5.757 1.00 87.31 232 GLY A N 1
ATOM 1769 C CA . GLY A 1 232 ? 14.324 0.933 -6.314 1.00 87.31 232 GLY A CA 1
ATOM 1770 C C . GLY A 1 232 ? 14.619 -0.099 -7.400 1.00 87.31 232 GLY A C 1
ATOM 1771 O O . GLY A 1 232 ? 15.640 -0.064 -8.093 1.00 87.31 232 GLY A O 1
ATOM 1772 N N . THR A 1 233 ? 13.701 -1.046 -7.524 1.00 91.06 233 THR A N 1
ATOM 1773 C CA . THR A 1 233 ? 13.803 -2.146 -8.479 1.00 91.06 233 THR A CA 1
ATOM 1774 C C . THR A 1 233 ? 12.509 -2.225 -9.266 1.00 91.06 233 THR A C 1
ATOM 1776 O O . THR A 1 233 ? 11.425 -2.288 -8.688 1.00 91.06 233 THR A O 1
ATOM 1779 N N . LEU A 1 234 ? 12.618 -2.254 -10.587 1.00 93.44 234 LEU A N 1
ATOM 1780 C CA . LEU A 1 234 ? 11.513 -2.515 -11.495 1.00 93.44 234 LEU A CA 1
ATOM 1781 C C . LEU A 1 234 ? 11.830 -3.808 -12.242 1.00 93.44 234 LEU A C 1
ATOM 1783 O O . LEU A 1 234 ? 12.858 -3.895 -12.912 1.00 93.44 234 LEU A O 1
ATOM 1787 N N . ARG A 1 235 ? 10.966 -4.821 -12.116 1.00 92.31 235 ARG A N 1
ATOM 1788 C CA . ARG A 1 235 ? 11.095 -6.059 -12.899 1.00 92.31 235 ARG A CA 1
ATOM 1789 C C . ARG A 1 235 ? 10.090 -6.055 -14.029 1.00 92.31 235 ARG A C 1
ATOM 1791 O O . ARG A 1 235 ? 8.906 -5.816 -13.783 1.00 92.31 235 ARG A O 1
ATOM 1798 N N . TYR A 1 236 ? 10.560 -6.346 -15.229 1.00 92.25 236 TYR A N 1
ATOM 1799 C CA . TYR A 1 236 ? 9.773 -6.310 -16.453 1.00 92.25 236 TYR A CA 1
ATOM 1800 C C . TYR A 1 236 ? 9.972 -7.586 -17.269 1.00 92.25 236 TYR A C 1
ATOM 1802 O O . TYR A 1 236 ? 10.943 -8.314 -17.066 1.00 92.25 236 TYR A O 1
ATOM 1810 N N . VAL A 1 237 ? 9.021 -7.873 -18.152 1.00 89.12 237 VAL A N 1
ATOM 1811 C CA . VAL A 1 237 ? 9.092 -8.997 -19.090 1.00 89.12 237 VAL A CA 1
ATOM 1812 C C . VAL A 1 237 ? 9.925 -8.568 -20.289 1.00 89.12 237 VAL A C 1
ATOM 1814 O O . VAL A 1 237 ? 9.508 -7.680 -21.024 1.00 89.12 237 VAL A O 1
ATOM 1817 N N . ASP A 1 238 ? 11.086 -9.177 -20.488 1.00 86.94 238 ASP A N 1
ATOM 1818 C CA . ASP A 1 238 ? 11.941 -8.865 -21.644 1.00 86.94 238 ASP A CA 1
ATOM 1819 C C . ASP A 1 238 ? 11.798 -9.894 -22.768 1.00 86.94 238 ASP A C 1
ATOM 1821 O O . ASP A 1 238 ? 11.672 -9.552 -23.941 1.00 86.94 238 ASP A O 1
ATOM 1825 N N . GLU A 1 239 ? 11.720 -11.166 -22.386 1.00 84.69 239 GLU A N 1
ATOM 1826 C CA . GLU A 1 239 ? 11.407 -12.276 -23.274 1.00 84.69 239 GLU A CA 1
ATOM 1827 C C . GLU A 1 239 ? 10.169 -13.015 -22.758 1.00 84.69 239 GLU A C 1
ATOM 1829 O O . GLU A 1 239 ? 9.842 -12.928 -21.565 1.00 84.69 239 GLU A O 1
ATOM 1834 N N . PRO A 1 240 ? 9.459 -13.772 -23.618 1.00 78.69 240 PRO A N 1
ATOM 1835 C CA . PRO A 1 240 ? 8.390 -14.637 -23.152 1.00 78.69 240 PRO A CA 1
ATOM 1836 C C . PRO A 1 240 ? 8.925 -15.551 -22.044 1.00 78.69 240 PRO A C 1
ATOM 1838 O O . PRO A 1 240 ? 9.816 -16.359 -22.275 1.00 78.69 240 PRO A O 1
ATOM 1841 N N . GLU A 1 241 ? 8.347 -15.427 -20.849 1.00 75.88 241 GLU A N 1
ATOM 1842 C CA . GLU A 1 241 ? 8.698 -16.191 -19.641 1.00 75.88 241 GLU A CA 1
ATOM 1843 C C . GLU A 1 241 ? 9.943 -15.737 -18.851 1.00 75.88 241 GLU A C 1
ATOM 1845 O O . GLU A 1 241 ? 10.190 -16.313 -17.786 1.00 75.88 241 GLU A O 1
ATOM 1850 N N . GLU A 1 242 ? 10.665 -14.691 -19.270 1.00 84.81 242 GLU A N 1
ATOM 1851 C CA . GLU A 1 242 ? 11.828 -14.171 -18.535 1.00 84.81 242 GLU A CA 1
ATOM 1852 C C . GLU A 1 242 ? 11.582 -12.767 -17.966 1.00 84.81 242 GLU A C 1
ATOM 1854 O O . GLU A 1 242 ? 11.148 -11.843 -18.657 1.00 84.81 242 GLU A O 1
ATOM 1859 N N . LEU A 1 243 ? 11.870 -12.611 -16.669 1.00 88.19 243 LEU A N 1
ATOM 1860 C CA . LEU A 1 243 ? 11.824 -11.323 -15.985 1.00 88.19 243 LEU A CA 1
ATOM 1861 C C . LEU A 1 243 ? 13.234 -10.775 -15.828 1.00 88.19 243 LEU A C 1
ATOM 1863 O O . LEU A 1 243 ? 14.042 -11.375 -15.119 1.00 88.19 243 LEU A O 1
ATOM 1867 N N . GLN A 1 244 ? 13.469 -9.592 -16.377 1.00 92.81 244 GLN A N 1
ATOM 1868 C CA . GLN A 1 244 ? 14.678 -8.819 -16.127 1.00 92.81 244 GLN A CA 1
ATOM 1869 C C . GLN A 1 244 ? 14.425 -7.798 -15.025 1.00 92.81 244 GLN A C 1
ATOM 1871 O O . GLN A 1 244 ? 13.306 -7.302 -14.864 1.00 92.81 244 GLN A O 1
ATOM 1876 N N . SER A 1 245 ? 15.464 -7.466 -14.261 1.00 93.12 245 SER A N 1
ATOM 1877 C CA . SER A 1 245 ? 15.399 -6.385 -13.277 1.00 93.12 245 SER A CA 1
ATOM 1878 C C . SER A 1 245 ? 16.214 -5.189 -13.745 1.00 93.12 245 SER A C 1
ATOM 1880 O O . SER A 1 245 ? 17.372 -5.312 -14.152 1.00 93.12 245 SER A O 1
ATOM 1882 N N . ALA A 1 246 ? 15.609 -4.013 -13.629 1.00 94.62 246 ALA A N 1
ATOM 1883 C CA . ALA A 1 246 ? 16.278 -2.734 -13.727 1.00 94.62 246 ALA A CA 1
ATOM 1884 C C . ALA A 1 246 ? 16.299 -2.072 -12.346 1.00 94.62 246 ALA A C 1
ATOM 1886 O O . ALA A 1 246 ? 15.277 -1.981 -11.663 1.00 94.62 246 ALA A O 1
ATOM 1887 N N . TYR A 1 247 ? 17.475 -1.605 -11.944 1.00 94.75 247 TYR A N 1
ATOM 1888 C CA . TYR A 1 247 ? 17.720 -0.986 -10.647 1.00 94.75 247 TYR A CA 1
ATOM 1889 C C . TYR A 1 247 ? 18.005 0.494 -10.823 1.00 94.75 247 TYR A C 1
ATOM 1891 O O . TYR A 1 247 ? 18.647 0.895 -11.796 1.00 94.75 247 TYR A O 1
ATOM 1899 N N . GLY A 1 248 ? 17.579 1.297 -9.858 1.00 92.25 248 GLY A N 1
ATOM 1900 C CA . GLY A 1 248 ? 17.870 2.720 -9.840 1.00 92.25 248 GLY A CA 1
ATOM 1901 C C . GLY A 1 248 ? 16.992 3.484 -8.863 1.00 92.25 248 GLY A C 1
ATOM 1902 O O . GLY A 1 248 ? 16.375 2.900 -7.981 1.00 92.25 248 GLY A O 1
ATOM 1903 N N . GLU A 1 249 ? 16.934 4.798 -9.015 1.00 94.25 249 GLU A N 1
ATOM 1904 C CA . GLU A 1 249 ? 16.107 5.641 -8.154 1.00 94.25 249 GLU A CA 1
ATOM 1905 C C . GLU A 1 249 ? 14.659 5.654 -8.667 1.00 94.25 249 GLU A C 1
ATOM 1907 O O . GLU A 1 249 ? 14.433 5.948 -9.842 1.00 94.25 249 GLU A O 1
ATOM 1912 N N . ILE A 1 250 ? 13.683 5.363 -7.800 1.00 93.69 250 ILE A N 1
ATOM 1913 C CA . ILE A 1 250 ? 12.248 5.536 -8.068 1.00 93.69 250 ILE A CA 1
ATOM 1914 C C . ILE A 1 250 ? 11.648 6.399 -6.957 1.00 93.69 250 ILE A C 1
ATOM 1916 O O . ILE A 1 250 ? 11.420 5.922 -5.843 1.00 93.69 250 ILE A O 1
ATOM 1920 N N . VAL A 1 251 ? 11.378 7.665 -7.268 1.00 91.25 251 VAL A N 1
ATOM 1921 C CA . VAL A 1 251 ? 10.748 8.624 -6.349 1.00 91.25 251 VAL A CA 1
ATOM 1922 C C . VAL A 1 251 ? 9.280 8.758 -6.715 1.00 91.25 251 VAL A C 1
ATOM 1924 O O . VAL A 1 251 ? 8.976 8.959 -7.886 1.00 91.25 251 VAL A O 1
ATOM 1927 N N . ALA A 1 252 ? 8.381 8.654 -5.737 1.00 90.06 252 ALA A N 1
ATOM 1928 C CA . ALA A 1 252 ? 6.948 8.855 -5.928 1.00 90.06 252 ALA A CA 1
ATOM 1929 C C . ALA A 1 252 ? 6.486 10.097 -5.163 1.00 90.06 252 ALA A C 1
ATOM 1931 O O . ALA A 1 252 ? 6.630 10.168 -3.945 1.00 90.06 252 ALA A O 1
ATOM 1932 N N . GLU A 1 253 ? 5.892 11.044 -5.876 1.00 88.81 253 GLU A N 1
ATOM 1933 C CA . GLU A 1 253 ? 5.332 12.275 -5.331 1.00 88.81 253 GLU A CA 1
ATOM 1934 C C . GLU A 1 253 ? 3.805 12.220 -5.450 1.00 88.81 253 GLU A C 1
ATOM 1936 O O . GLU A 1 253 ? 3.292 11.921 -6.534 1.00 88.81 253 GLU A O 1
ATOM 1941 N N . PRO A 1 254 ? 3.048 12.455 -4.365 1.00 84.88 254 PRO A N 1
ATOM 1942 C CA . PRO A 1 254 ? 1.593 12.451 -4.431 1.00 84.88 254 PRO A CA 1
ATOM 1943 C C . PRO A 1 254 ? 1.084 13.580 -5.338 1.00 84.88 254 PRO A C 1
ATOM 1945 O O . PRO A 1 254 ? 1.483 14.736 -5.209 1.00 84.88 254 PRO A O 1
ATOM 1948 N N . GLU A 1 255 ? 0.162 13.250 -6.241 1.00 85.94 255 GLU A N 1
ATOM 1949 C CA . GLU A 1 255 ? -0.562 14.223 -7.059 1.00 85.94 255 GLU A CA 1
ATOM 1950 C C . GLU A 1 255 ? -1.877 14.585 -6.358 1.00 85.94 255 GLU A C 1
ATOM 1952 O O . GLU A 1 255 ? -2.917 13.979 -6.604 1.00 85.94 255 GLU A O 1
ATOM 1957 N N . GLY A 1 256 ? -1.826 15.580 -5.469 1.00 76.50 256 GLY A N 1
ATOM 1958 C CA . GLY A 1 256 ? -2.983 16.047 -4.698 1.00 76.50 256 GLY A CA 1
ATOM 1959 C C . GLY A 1 256 ? -2.926 15.670 -3.215 1.00 76.50 256 GLY A C 1
ATOM 1960 O O . GLY A 1 256 ? -1.888 15.260 -2.702 1.00 76.50 256 GLY A O 1
ATOM 1961 N N . GLY A 1 257 ? -4.041 15.874 -2.507 1.00 68.44 257 GLY A N 1
ATOM 1962 C CA . GLY A 1 257 ? -4.142 15.650 -1.056 1.00 68.44 257 GLY A CA 1
ATOM 1963 C C . GLY A 1 257 ? -4.730 14.297 -0.642 1.00 68.44 257 GLY A C 1
ATOM 1964 O O . GLY A 1 257 ? -4.690 13.963 0.538 1.00 68.44 257 GLY A O 1
ATOM 1965 N N . ASP A 1 258 ? -5.275 13.523 -1.584 1.00 69.19 258 ASP A N 1
ATOM 1966 C CA . ASP A 1 258 ? -6.018 12.282 -1.309 1.00 69.19 258 ASP A CA 1
ATOM 1967 C C . ASP A 1 258 ? -5.122 11.044 -1.130 1.00 69.19 258 ASP A C 1
ATOM 1969 O O . ASP A 1 258 ? -5.556 10.034 -0.573 1.00 69.19 258 ASP A O 1
ATOM 1973 N N . GLY A 1 259 ? -3.865 11.117 -1.580 1.00 71.94 259 GLY A N 1
ATOM 1974 C CA . GLY A 1 259 ? -2.951 9.980 -1.572 1.00 71.94 259 GLY A CA 1
ATOM 1975 C C . GLY A 1 259 ? -3.445 8.819 -2.441 1.00 71.94 259 GLY A C 1
ATOM 1976 O O . GLY A 1 259 ? -3.212 7.664 -2.081 1.00 71.94 259 GLY A O 1
ATOM 1977 N N . GLU A 1 260 ? -4.142 9.103 -3.546 1.00 82.25 260 GLU A N 1
ATOM 1978 C CA . GLU A 1 260 ? -4.605 8.095 -4.511 1.00 82.25 260 GLU A CA 1
ATOM 1979 C C . GLU A 1 260 ? -3.852 8.124 -5.839 1.00 82.25 260 GLU A C 1
ATOM 1981 O O . GLU A 1 260 ? -3.886 7.143 -6.589 1.00 82.25 260 GLU A O 1
ATOM 1986 N N . ARG A 1 261 ? -3.184 9.236 -6.150 1.00 88.19 261 ARG A N 1
ATOM 1987 C CA . ARG A 1 261 ? -2.412 9.415 -7.380 1.00 88.19 261 ARG A CA 1
ATOM 1988 C C . ARG A 1 261 ? -0.990 9.825 -7.062 1.00 88.19 261 ARG A C 1
ATOM 1990 O O . ARG A 1 261 ? -0.749 10.564 -6.111 1.00 88.19 261 ARG A O 1
ATOM 1997 N N . TRP A 1 262 ? -0.060 9.357 -7.883 1.00 90.69 262 TRP A N 1
ATOM 1998 C CA . TRP A 1 262 ? 1.350 9.693 -7.768 1.00 90.69 262 TRP A CA 1
ATOM 1999 C C . TRP A 1 262 ? 1.963 9.925 -9.130 1.00 90.69 262 TRP A C 1
ATOM 2001 O O . TRP A 1 262 ? 1.748 9.157 -10.069 1.00 90.69 262 TRP A O 1
ATOM 2011 N N . ARG A 1 263 ? 2.825 10.927 -9.182 1.00 93.25 263 ARG A N 1
ATOM 2012 C CA . ARG A 1 263 ? 3.826 11.079 -10.220 1.00 93.25 263 ARG A CA 1
ATOM 2013 C C . ARG A 1 263 ? 5.082 10.381 -9.743 1.00 93.25 263 ARG A C 1
ATOM 2015 O O . ARG A 1 263 ? 5.523 10.611 -8.621 1.00 93.25 263 ARG A O 1
ATOM 2022 N N . MET A 1 264 ? 5.640 9.504 -10.563 1.00 94.56 264 MET A N 1
ATOM 2023 C CA . MET A 1 264 ? 6.868 8.804 -10.220 1.00 94.56 264 MET A CA 1
ATOM 2024 C C . MET A 1 264 ? 7.966 9.152 -11.205 1.00 94.56 264 MET A C 1
ATOM 2026 O O . MET A 1 264 ? 7.794 8.997 -12.413 1.00 94.56 264 MET A O 1
ATOM 2030 N N . ARG A 1 265 ? 9.119 9.550 -10.678 1.00 95.62 265 ARG A N 1
ATOM 2031 C CA . ARG A 1 265 ? 10.341 9.734 -11.451 1.00 95.62 265 ARG A CA 1
ATOM 2032 C C . ARG A 1 265 ? 11.229 8.515 -11.250 1.00 95.62 265 ARG A C 1
ATOM 2034 O O . ARG A 1 265 ? 11.679 8.251 -10.136 1.00 95.62 265 ARG A O 1
ATOM 2041 N N . TRP A 1 266 ? 11.487 7.783 -12.327 1.00 96.06 266 TRP A N 1
ATOM 2042 C CA . TRP A 1 266 ? 12.347 6.604 -12.340 1.00 96.06 266 TRP A CA 1
ATOM 2043 C C . TRP A 1 266 ? 13.609 6.851 -13.166 1.00 96.06 266 TRP A C 1
ATOM 2045 O O . TRP A 1 266 ? 13.519 7.230 -14.329 1.00 96.06 266 TRP A O 1
ATOM 2055 N N . THR A 1 267 ? 14.784 6.602 -12.589 1.00 97.06 267 THR A N 1
ATOM 2056 C CA . THR A 1 267 ? 16.075 6.639 -13.292 1.00 97.06 267 THR A CA 1
ATOM 2057 C C . THR A 1 267 ? 16.769 5.292 -13.138 1.00 97.06 267 THR A C 1
ATOM 2059 O O . THR A 1 267 ? 17.309 5.003 -12.073 1.00 97.06 267 THR A O 1
ATOM 2062 N N . ALA A 1 268 ? 16.759 4.461 -14.182 1.00 96.50 268 ALA A N 1
ATOM 2063 C CA . ALA A 1 268 ? 17.479 3.188 -14.183 1.00 96.50 268 ALA A CA 1
ATOM 2064 C C . ALA A 1 268 ? 18.987 3.426 -14.323 1.00 96.50 268 ALA A C 1
ATOM 2066 O O . ALA A 1 268 ? 19.414 4.090 -15.258 1.00 96.50 268 ALA A O 1
ATOM 2067 N N . THR A 1 269 ? 19.797 2.859 -13.435 1.00 96.25 269 THR A N 1
ATOM 2068 C CA . THR A 1 269 ? 21.266 3.003 -13.439 1.00 96.25 269 THR A CA 1
ATOM 2069 C C . THR A 1 269 ? 21.984 1.683 -13.714 1.00 96.25 269 THR A C 1
ATOM 2071 O O . THR A 1 269 ? 23.163 1.664 -14.064 1.00 96.25 269 THR A O 1
ATOM 2074 N N . ARG A 1 270 ? 21.285 0.551 -13.566 1.00 95.38 270 ARG A N 1
ATOM 2075 C CA . ARG A 1 270 ? 21.844 -0.796 -13.724 1.00 95.38 270 ARG A CA 1
ATOM 2076 C C . ARG A 1 270 ? 20.779 -1.790 -14.172 1.00 95.38 270 ARG A C 1
ATOM 2078 O O . ARG A 1 270 ? 19.620 -1.669 -13.788 1.00 95.38 270 ARG A O 1
ATOM 2085 N N . LEU A 1 271 ? 21.207 -2.823 -14.893 1.00 94.25 271 LEU A N 1
ATOM 2086 C CA . LEU A 1 271 ? 20.408 -4.006 -15.210 1.00 94.25 271 LEU A CA 1
ATOM 2087 C C . LEU A 1 271 ? 20.994 -5.271 -14.564 1.00 94.25 271 LEU A C 1
ATOM 2089 O O . LEU A 1 271 ? 22.169 -5.287 -14.181 1.00 94.25 271 LEU A O 1
ATOM 2093 N N . ASP A 1 272 ? 20.177 -6.317 -14.434 1.00 91.75 272 ASP A N 1
ATOM 2094 C CA . ASP A 1 272 ? 20.644 -7.666 -14.091 1.00 91.75 272 ASP A CA 1
ATOM 2095 C C . ASP A 1 272 ? 21.613 -8.228 -15.145 1.00 91.75 272 ASP A C 1
ATOM 2097 O O . ASP A 1 272 ? 21.618 -7.834 -16.313 1.00 91.75 272 ASP A O 1
ATOM 2101 N N . SER A 1 273 ? 22.457 -9.177 -14.733 1.00 85.25 273 SER A N 1
ATOM 2102 C CA . SER A 1 273 ? 23.319 -9.905 -15.664 1.00 85.25 273 SER A CA 1
ATOM 2103 C C . SER A 1 273 ? 22.467 -10.757 -16.606 1.00 85.25 273 SER A C 1
ATOM 2105 O O . SER A 1 273 ? 21.810 -11.684 -16.140 1.00 85.25 273 SER A O 1
ATOM 2107 N N . GLY A 1 274 ? 22.520 -10.476 -17.908 1.00 85.06 274 GLY A N 1
ATOM 2108 C CA . GLY A 1 274 ? 21.713 -11.166 -18.924 1.00 85.06 274 GLY A CA 1
ATOM 2109 C C . GLY A 1 274 ? 20.599 -10.305 -19.517 1.00 85.06 274 GLY A C 1
ATOM 2110 O O . GLY A 1 274 ? 20.089 -10.646 -20.575 1.00 85.06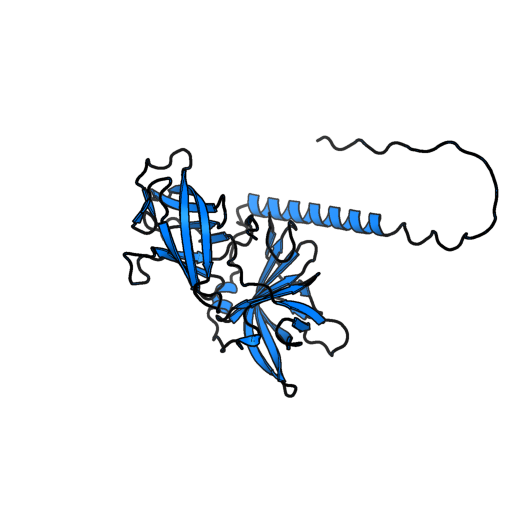 274 GLY A O 1
ATOM 2111 N N . ALA A 1 275 ? 20.300 -9.159 -18.901 1.00 87.25 275 ALA A N 1
ATOM 2112 C CA . ALA A 1 275 ? 19.362 -8.191 -19.446 1.00 87.25 275 ALA A CA 1
ATOM 2113 C C . ALA A 1 275 ? 19.846 -7.606 -20.790 1.00 87.25 275 ALA A C 1
ATOM 2115 O O . ALA A 1 275 ? 21.059 -7.509 -21.031 1.00 87.25 275 ALA A O 1
ATOM 2116 N N . PRO A 1 276 ? 18.917 -7.164 -21.653 1.00 85.81 276 PRO A N 1
ATOM 2117 C CA . PRO A 1 276 ? 19.235 -6.607 -22.959 1.00 85.81 276 PRO A CA 1
ATOM 2118 C C . PRO A 1 276 ? 20.035 -5.314 -22.806 1.00 85.81 276 PRO A C 1
ATOM 2120 O O . PRO A 1 276 ? 19.864 -4.541 -21.858 1.00 85.81 276 PRO A O 1
ATOM 2123 N N . ALA A 1 277 ? 20.915 -5.050 -23.769 1.00 88.31 277 ALA A N 1
ATOM 2124 C CA . ALA A 1 277 ? 21.603 -3.770 -23.816 1.00 88.31 277 ALA A CA 1
ATOM 2125 C C . ALA A 1 277 ? 20.580 -2.634 -24.037 1.00 88.31 277 ALA A C 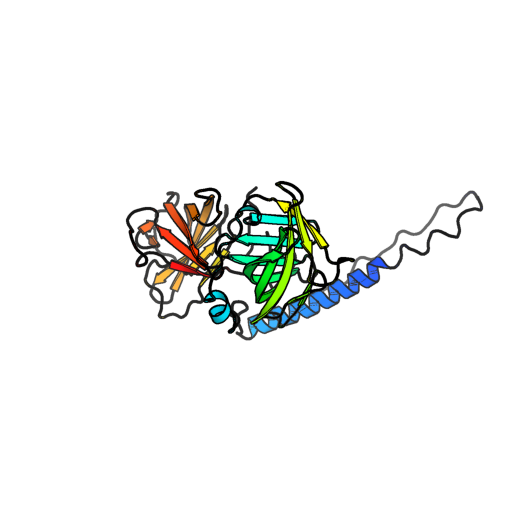1
ATOM 2127 O O . ALA A 1 277 ? 19.669 -2.794 -24.849 1.00 88.31 277 ALA A O 1
ATOM 2128 N N . PRO A 1 278 ? 20.731 -1.472 -23.377 1.00 88.06 278 PRO A N 1
ATOM 2129 C CA . PRO A 1 278 ? 19.882 -0.319 -23.647 1.00 88.06 278 PRO A CA 1
ATOM 2130 C C . PRO A 1 278 ? 19.950 0.128 -25.125 1.00 88.06 278 PRO A C 1
ATOM 2132 O O . PRO A 1 278 ? 21.033 0.094 -25.717 1.00 88.06 278 PRO A O 1
ATOM 2135 N N . PRO A 1 279 ? 18.847 0.640 -25.704 1.00 90.69 279 PRO A N 1
ATOM 2136 C CA . PRO A 1 279 ? 17.545 0.813 -25.066 1.00 90.69 279 PRO A CA 1
ATOM 2137 C C . PRO A 1 279 ? 16.757 -0.503 -24.947 1.00 90.69 279 PRO A C 1
ATOM 2139 O O . PRO A 1 279 ? 16.773 -1.316 -25.863 1.00 90.69 279 PRO A O 1
ATOM 2142 N N . PHE A 1 280 ? 16.022 -0.661 -23.845 1.00 91.19 280 PHE A N 1
ATOM 2143 C CA . PHE A 1 280 ? 15.058 -1.753 -23.624 1.00 91.19 280 PHE A CA 1
ATOM 2144 C C . PHE A 1 280 ? 13.654 -1.181 -23.403 1.00 91.19 280 PHE A C 1
ATOM 2146 O O . PHE A 1 280 ? 13.520 0.018 -23.164 1.00 91.19 280 PHE A O 1
ATOM 2153 N N . GLU A 1 281 ? 12.599 -1.986 -23.508 1.00 90.75 281 GLU A N 1
ATOM 2154 C CA . GLU A 1 281 ? 11.215 -1.497 -23.439 1.00 90.75 281 GLU A CA 1
ATOM 2155 C C . GLU A 1 281 ? 10.565 -1.799 -22.083 1.00 90.75 281 GLU A C 1
ATOM 2157 O O . GLU A 1 281 ? 10.617 -2.924 -21.596 1.00 90.75 281 GLU A O 1
ATOM 2162 N N . VAL A 1 282 ? 9.930 -0.792 -21.477 1.00 91.75 282 VAL A N 1
ATOM 2163 C CA . VAL A 1 282 ? 9.101 -0.931 -20.270 1.00 91.75 282 VAL A CA 1
ATOM 2164 C C . VAL A 1 282 ? 7.835 -0.106 -20.448 1.00 91.75 282 VAL A C 1
ATOM 2166 O O . VAL A 1 282 ? 7.916 1.079 -20.765 1.00 91.75 282 VAL A O 1
ATOM 2169 N N . LEU A 1 283 ? 6.667 -0.720 -20.233 1.00 91.00 283 LEU A N 1
ATOM 2170 C CA . LEU A 1 283 ? 5.349 -0.102 -20.439 1.00 91.00 283 LEU A CA 1
ATOM 2171 C C . LEU A 1 283 ? 5.232 0.577 -21.816 1.00 91.00 283 LEU A C 1
ATOM 2173 O O . LEU A 1 283 ? 4.793 1.723 -21.928 1.00 91.00 283 LEU A O 1
ATOM 2177 N N . SER A 1 284 ? 5.695 -0.120 -22.858 1.00 88.31 284 SER A N 1
ATOM 2178 C CA . SER A 1 284 ? 5.728 0.365 -24.245 1.00 88.31 284 SER A CA 1
ATOM 2179 C C . SER A 1 284 ? 6.559 1.633 -24.479 1.00 88.31 284 SER A C 1
ATOM 2181 O O . SER A 1 284 ? 6.364 2.335 -25.473 1.00 88.31 284 SER A O 1
ATOM 2183 N N . ALA A 1 285 ? 7.496 1.943 -23.578 1.00 88.00 285 ALA A N 1
ATOM 2184 C CA . ALA A 1 285 ? 8.400 3.078 -23.698 1.00 88.00 285 ALA A CA 1
ATOM 2185 C C . ALA A 1 285 ? 9.872 2.631 -23.655 1.00 88.00 285 ALA A C 1
ATOM 2187 O O . ALA A 1 285 ? 10.244 1.803 -22.820 1.00 88.00 285 ALA A O 1
ATOM 2188 N N . PRO A 1 286 ? 10.748 3.208 -24.501 1.00 91.50 286 PRO A N 1
ATOM 2189 C CA . PRO A 1 286 ? 12.168 2.894 -24.471 1.00 91.50 286 PRO A CA 1
ATOM 2190 C C . PRO A 1 286 ? 12.831 3.482 -23.220 1.00 91.50 286 PRO A C 1
ATOM 2192 O O . PRO A 1 286 ? 12.697 4.673 -22.912 1.00 91.50 286 PRO A O 1
ATOM 2195 N N . VAL A 1 287 ? 13.621 2.670 -22.534 1.00 93.06 287 VAL A N 1
ATOM 2196 C CA . VAL A 1 287 ? 14.405 3.018 -21.3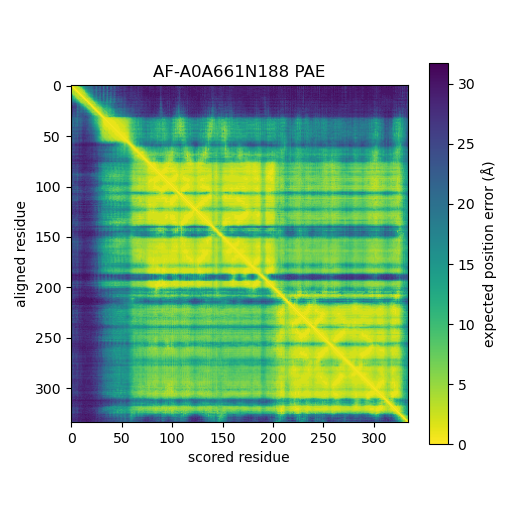52 1.00 93.06 287 VAL A CA 1
ATOM 2197 C C . VAL A 1 287 ? 15.880 3.031 -21.720 1.00 93.06 287 VAL A C 1
ATOM 2199 O O . VAL A 1 287 ? 16.413 2.088 -22.301 1.00 93.06 287 VAL A O 1
ATOM 2202 N N . VAL A 1 288 ? 16.544 4.127 -21.368 1.00 95.75 288 VAL A N 1
ATOM 2203 C CA . VAL A 1 288 ? 17.992 4.303 -21.488 1.00 95.75 288 VAL A CA 1
ATOM 2204 C C . VAL A 1 288 ? 18.522 4.516 -20.079 1.00 95.75 288 VAL A C 1
ATOM 2206 O O . VAL A 1 288 ? 17.887 5.220 -19.292 1.00 95.75 288 VAL A O 1
ATOM 2209 N N . LEU A 1 289 ? 19.665 3.910 -19.757 1.00 96.06 289 LEU A N 1
ATOM 2210 C CA . LEU A 1 289 ? 20.287 4.108 -18.451 1.00 96.06 289 LEU A CA 1
ATOM 2211 C C . LEU A 1 289 ? 20.614 5.587 -18.215 1.00 96.06 289 LEU A C 1
ATOM 2213 O O . LEU A 1 289 ? 20.885 6.339 -19.153 1.00 96.06 289 LEU A O 1
ATOM 2217 N N . ASP A 1 290 ? 20.531 5.987 -16.951 1.00 96.88 290 ASP A N 1
ATOM 2218 C CA . ASP A 1 290 ? 20.766 7.335 -16.436 1.00 96.88 290 ASP A CA 1
ATOM 2219 C C . ASP A 1 290 ? 19.829 8.417 -17.007 1.00 96.88 290 ASP A C 1
ATOM 2221 O O . ASP A 1 290 ? 20.007 9.608 -16.747 1.00 96.88 290 ASP A O 1
ATOM 2225 N N . GLN A 1 291 ? 18.787 8.024 -17.749 1.00 97.00 291 GLN A N 1
ATOM 2226 C CA . GLN A 1 291 ? 17.717 8.920 -18.175 1.00 97.00 291 GLN A CA 1
ATOM 2227 C C . GLN A 1 291 ? 16.485 8.739 -17.298 1.00 97.00 291 GLN A C 1
ATOM 2229 O O . GLN A 1 291 ? 15.949 7.638 -17.169 1.00 97.00 291 GLN A O 1
ATOM 2234 N N . ALA A 1 292 ? 15.994 9.850 -16.753 1.00 95.75 292 ALA A N 1
ATOM 2235 C CA . ALA A 1 292 ? 14.741 9.854 -16.022 1.00 95.75 292 ALA A CA 1
ATOM 2236 C C . ALA A 1 292 ? 13.555 9.531 -16.949 1.00 95.75 292 ALA A C 1
ATOM 2238 O O . ALA A 1 292 ? 13.491 9.936 -18.120 1.00 95.75 292 ALA A O 1
ATOM 2239 N N . ARG A 1 293 ? 12.594 8.805 -16.391 1.00 94.56 293 ARG A N 1
ATOM 2240 C CA . ARG A 1 293 ? 11.301 8.477 -16.977 1.00 94.56 293 ARG A CA 1
ATOM 2241 C C . ARG A 1 293 ? 10.213 8.827 -15.981 1.00 94.56 293 ARG A C 1
ATOM 2243 O O . ARG A 1 293 ? 10.342 8.575 -14.787 1.00 94.56 293 ARG A O 1
ATOM 2250 N N . GLU A 1 294 ? 9.145 9.400 -16.507 1.00 95.31 294 GLU A N 1
ATOM 2251 C CA . GLU A 1 294 ? 7.964 9.748 -15.733 1.00 95.31 294 GLU A CA 1
ATOM 2252 C C . GLU A 1 294 ? 6.939 8.622 -15.876 1.00 95.31 294 GLU A C 1
ATOM 2254 O O . GLU A 1 294 ? 6.545 8.252 -16.988 1.00 95.31 294 GLU A O 1
ATOM 2259 N N . LEU A 1 295 ? 6.502 8.089 -14.743 1.00 94.44 295 LEU A N 1
ATOM 2260 C CA . LEU A 1 295 ? 5.388 7.160 -14.626 1.00 94.44 295 LEU A CA 1
ATOM 2261 C C . LEU A 1 295 ? 4.278 7.843 -13.831 1.00 94.44 295 LEU A C 1
ATOM 2263 O O . LEU A 1 295 ? 4.524 8.741 -13.027 1.00 94.44 295 LEU A O 1
ATOM 2267 N N . VAL A 1 296 ? 3.050 7.395 -14.036 1.00 93.25 296 VAL A N 1
ATOM 2268 C CA . VAL A 1 296 ? 1.916 7.776 -13.199 1.00 93.25 296 VAL A CA 1
ATOM 2269 C C . VAL A 1 296 ? 1.371 6.533 -12.524 1.00 93.25 296 VAL A C 1
ATOM 2271 O O . VAL A 1 296 ? 1.176 5.494 -13.153 1.00 93.25 296 VAL A O 1
ATOM 2274 N N . GLY A 1 297 ? 1.168 6.639 -11.219 1.00 91.94 297 GLY A N 1
ATOM 2275 C CA . GLY A 1 297 ? 0.545 5.613 -10.407 1.00 91.94 297 GLY A CA 1
ATOM 2276 C C . GLY A 1 297 ? -0.827 6.066 -9.952 1.00 91.94 297 GLY A C 1
ATOM 2277 O O . GLY A 1 297 ? -0.999 7.202 -9.510 1.00 91.94 297 GLY A O 1
ATOM 2278 N N . ARG A 1 298 ? -1.796 5.162 -9.994 1.00 90.12 298 ARG A N 1
ATOM 2279 C CA . ARG A 1 298 ? -3.102 5.344 -9.374 1.00 90.12 298 ARG A CA 1
ATOM 2280 C C . ARG A 1 298 ? -3.398 4.152 -8.491 1.00 90.12 298 ARG A C 1
ATOM 2282 O O . ARG A 1 298 ? -3.300 3.006 -8.926 1.00 90.12 298 ARG A O 1
ATOM 2289 N N . ARG A 1 299 ? -3.786 4.403 -7.248 1.00 84.69 299 ARG A N 1
ATOM 2290 C CA . ARG A 1 299 ? -4.221 3.333 -6.365 1.00 84.69 299 ARG A CA 1
ATOM 2291 C C . ARG A 1 299 ? -5.585 2.887 -6.839 1.00 84.69 299 ARG A C 1
ATOM 2293 O O . ARG A 1 299 ? -6.513 3.679 -6.970 1.00 84.69 299 ARG A O 1
ATOM 2300 N N . LEU A 1 300 ? -5.678 1.602 -7.102 1.00 83.12 300 LEU A N 1
ATOM 2301 C CA . LEU A 1 300 ? -6.934 0.939 -7.321 1.00 83.12 300 LEU A CA 1
ATOM 2302 C C . LEU A 1 300 ? -7.388 0.309 -6.011 1.00 83.12 300 LEU A C 1
ATOM 2304 O O . LEU A 1 300 ? -6.575 0.024 -5.121 1.00 83.12 300 LEU A O 1
ATOM 2308 N N . PRO A 1 301 ? -8.694 0.099 -5.873 1.00 78.62 301 PRO A N 1
ATOM 2309 C CA . PRO A 1 301 ? -9.178 -0.618 -4.726 1.00 78.62 301 PRO A CA 1
ATOM 2310 C C . PRO A 1 301 ? -8.641 -2.044 -4.661 1.00 78.62 301 PRO A C 1
ATOM 2312 O O . PRO A 1 301 ? -8.280 -2.617 -5.686 1.00 78.62 301 PRO A O 1
ATOM 2315 N N . GLY A 1 302 ? -8.569 -2.611 -3.461 1.00 72.44 302 GLY A N 1
ATOM 2316 C CA . GLY A 1 302 ? -7.966 -3.930 -3.302 1.00 72.44 302 GLY A CA 1
ATOM 2317 C C . GLY A 1 302 ? -6.495 -3.908 -2.890 1.00 72.44 302 GLY A C 1
ATOM 2318 O O . GLY A 1 302 ? -5.832 -4.937 -2.996 1.00 72.44 302 GLY A O 1
ATOM 2319 N N . GLN A 1 303 ? -5.969 -2.758 -2.441 1.00 78.12 303 GLN A N 1
ATOM 2320 C CA . GLN A 1 303 ? -4.526 -2.522 -2.309 1.00 78.12 303 GLN A CA 1
ATOM 2321 C C . GLN A 1 303 ? -3.806 -2.856 -3.624 1.00 78.12 303 GLN A C 1
ATOM 2323 O O . GLN A 1 303 ? -2.822 -3.599 -3.640 1.00 78.12 303 GLN A O 1
ATOM 2328 N N . LEU A 1 304 ? -4.323 -2.309 -4.726 1.00 83.62 304 LEU A N 1
ATOM 2329 C CA . LEU A 1 304 ? -3.784 -2.449 -6.075 1.00 83.62 304 LEU A CA 1
ATOM 2330 C C . LEU A 1 304 ? -3.171 -1.112 -6.533 1.00 83.62 304 LEU A C 1
ATOM 2332 O O . LEU A 1 304 ? -3.627 -0.039 -6.144 1.00 83.62 304 LEU A O 1
ATOM 2336 N N . LEU A 1 305 ? -2.135 -1.166 -7.362 1.00 88.50 305 LEU A N 1
ATOM 2337 C CA . LEU A 1 305 ? -1.508 -0.014 -8.003 1.00 88.50 305 LEU A CA 1
ATOM 2338 C C . LEU A 1 305 ? -1.607 -0.192 -9.513 1.00 88.50 305 LEU A C 1
ATOM 2340 O O . LEU A 1 305 ? -0.995 -1.096 -10.073 1.00 88.50 305 LEU A O 1
ATOM 2344 N N . GLU A 1 306 ? -2.359 0.678 -10.171 1.00 91.38 306 GLU A N 1
ATOM 2345 C CA . GLU A 1 306 ? -2.268 0.864 -11.613 1.00 91.38 306 GLU A CA 1
ATOM 2346 C C . GLU A 1 306 ? -1.058 1.751 -11.909 1.00 91.38 306 GLU A C 1
ATOM 2348 O O . GLU A 1 306 ? -0.961 2.859 -11.384 1.00 91.38 306 GLU A O 1
ATOM 2353 N N . LEU A 1 307 ? -0.127 1.259 -12.718 1.00 93.31 307 LEU A N 1
ATOM 2354 C CA . LEU A 1 307 ? 1.092 1.953 -13.114 1.00 93.31 307 LEU A CA 1
ATOM 2355 C C . LEU A 1 307 ? 1.094 2.124 -14.632 1.00 93.31 307 LEU A C 1
ATOM 2357 O O . LEU A 1 307 ? 1.011 1.138 -15.364 1.00 93.31 307 LEU A O 1
ATOM 2361 N N . CYS A 1 308 ? 1.215 3.363 -15.095 1.00 93.44 308 CYS A N 1
ATOM 2362 C CA . CYS A 1 308 ? 1.202 3.719 -16.511 1.00 93.44 308 CYS A CA 1
ATOM 2363 C C . CYS A 1 308 ? 2.409 4.611 -16.854 1.00 93.44 308 CYS A C 1
ATOM 2365 O O . CYS A 1 308 ? 2.934 5.304 -15.976 1.00 93.44 308 CYS A O 1
ATOM 2367 N N . PRO A 1 309 ? 2.830 4.678 -18.127 1.00 93.00 309 PRO A N 1
ATOM 2368 C CA . PRO A 1 309 ? 3.750 5.719 -18.570 1.00 93.00 309 PRO A CA 1
ATOM 2369 C C . PRO A 1 309 ? 3.055 7.091 -18.502 1.00 93.00 309 PRO A C 1
ATOM 2371 O O . PRO A 1 309 ? 1.879 7.213 -18.843 1.00 93.00 309 PRO A O 1
ATOM 2374 N N . ALA A 1 310 ? 3.767 8.147 -18.090 1.00 90.69 310 ALA A N 1
ATOM 2375 C CA . ALA A 1 310 ? 3.167 9.483 -17.964 1.00 90.69 310 ALA A CA 1
ATOM 2376 C C . ALA A 1 310 ? 2.809 10.131 -19.315 1.00 90.69 310 ALA A C 1
ATOM 2378 O O . ALA A 1 310 ? 2.013 11.067 -19.373 1.00 90.69 310 ALA A O 1
ATOM 2379 N N . SER A 1 311 ? 3.412 9.660 -20.407 1.00 86.81 311 SER A N 1
ATOM 2380 C CA . SER A 1 311 ? 3.174 10.162 -21.760 1.00 86.81 311 SER A CA 1
ATOM 2381 C C . SER A 1 311 ? 2.927 9.008 -22.725 1.00 86.81 311 SER A C 1
ATOM 2383 O O . SER A 1 311 ? 3.422 7.905 -22.512 1.00 86.81 311 SER A O 1
ATOM 2385 N N . GLY A 1 312 ? 2.169 9.268 -23.791 1.00 74.62 312 GLY A N 1
ATOM 2386 C CA . GLY A 1 312 ? 1.966 8.300 -24.871 1.00 74.62 312 GLY A CA 1
ATOM 2387 C C . GLY A 1 312 ? 0.858 7.277 -24.633 1.00 74.62 312 GLY A C 1
ATOM 2388 O O . GLY A 1 312 ? 0.579 6.499 -25.540 1.00 74.62 312 GLY A O 1
ATOM 2389 N N . CYS A 1 313 ? 0.177 7.309 -23.483 1.00 74.06 313 CYS A N 1
ATOM 2390 C CA . CYS A 1 313 ? -0.953 6.427 -23.246 1.00 74.06 313 CYS A CA 1
ATOM 2391 C C . CYS A 1 313 ? -2.181 7.114 -22.646 1.00 74.06 313 CYS A C 1
ATOM 2393 O O . CYS A 1 313 ? -2.122 7.774 -21.612 1.00 74.06 313 CYS A O 1
ATOM 2395 N N . THR A 1 314 ? -3.322 6.895 -23.296 1.00 61.91 314 THR A N 1
ATOM 2396 C CA . THR A 1 314 ? -4.647 7.286 -22.817 1.00 61.91 314 THR A CA 1
ATOM 2397 C C . THR A 1 314 ? -5.545 6.047 -22.804 1.00 61.91 314 THR A C 1
ATOM 2399 O O . THR A 1 314 ? -6.243 5.773 -23.778 1.00 61.91 314 THR A O 1
ATOM 2402 N N . GLY A 1 315 ? -5.495 5.258 -21.729 1.00 64.69 315 GLY A N 1
ATOM 2403 C CA . GLY A 1 315 ? -6.379 4.105 -21.522 1.00 64.69 315 GLY A CA 1
ATOM 2404 C C . GLY A 1 315 ? -5.720 2.955 -20.757 1.00 64.69 315 GLY A C 1
ATOM 2405 O O . GLY A 1 315 ? -4.507 2.916 -20.609 1.00 64.69 315 GLY A O 1
ATOM 2406 N N . HIS A 1 316 ? -6.524 1.992 -20.298 1.00 67.94 316 HIS A N 1
ATOM 2407 C CA . HIS A 1 316 ? -6.048 0.866 -19.478 1.00 67.94 316 HIS A CA 1
ATOM 2408 C C . HIS A 1 316 ? -5.106 -0.103 -20.212 1.00 67.94 316 HIS A C 1
ATOM 2410 O O . HIS A 1 316 ? -4.427 -0.892 -19.569 1.00 67.94 316 HIS A O 1
ATOM 2416 N N . ALA A 1 317 ? -5.050 -0.059 -21.547 1.00 73.69 317 ALA A N 1
ATOM 2417 C CA . ALA A 1 317 ? -4.342 -1.052 -22.360 1.00 73.69 317 ALA A CA 1
ATOM 2418 C C . ALA A 1 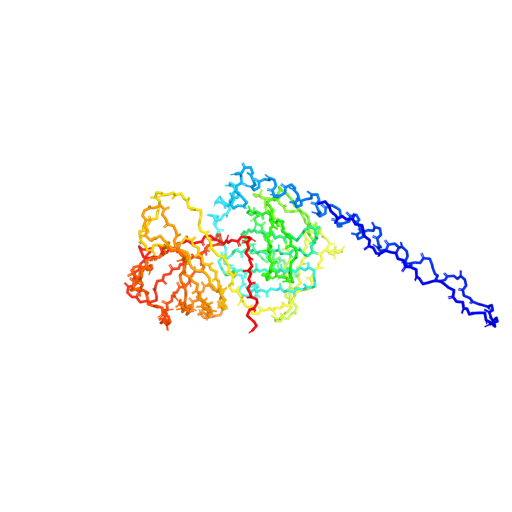317 ? -2.802 -0.997 -22.263 1.00 73.69 317 ALA A C 1
ATOM 2420 O O . ALA A 1 317 ? -2.144 -1.915 -22.734 1.00 73.69 317 ALA A O 1
ATOM 2421 N N . CYS A 1 318 ? -2.232 0.058 -21.681 1.00 83.81 318 CYS A N 1
ATOM 2422 C CA . CYS A 1 318 ? -0.782 0.235 -21.497 1.00 83.81 318 CYS A CA 1
ATOM 2423 C C . CYS A 1 318 ? -0.358 0.256 -20.021 1.00 83.81 318 CYS A C 1
ATOM 2425 O O . CYS A 1 318 ? 0.811 0.480 -19.707 1.00 83.81 318 CYS A O 1
ATOM 2427 N N . CYS A 1 319 ? -1.332 0.168 -19.118 1.00 90.06 319 CYS A N 1
ATOM 2428 C CA . CYS A 1 319 ? -1.094 0.224 -17.693 1.00 90.06 319 CYS A CA 1
ATOM 2429 C C . CYS A 1 319 ? -1.002 -1.202 -17.177 1.00 90.06 319 CYS A C 1
ATOM 2431 O O . CYS A 1 319 ? -1.752 -2.078 -17.611 1.00 90.06 319 CYS A O 1
ATOM 2433 N N . VAL A 1 320 ? -0.138 -1.428 -16.198 1.00 90.19 320 VAL A N 1
ATOM 2434 C CA . VAL A 1 320 ? -0.173 -2.675 -15.436 1.00 90.19 320 VAL A CA 1
ATOM 2435 C C . VAL A 1 320 ? -0.857 -2.443 -14.107 1.00 90.19 320 VAL A C 1
ATOM 2437 O O . VAL A 1 320 ? -0.744 -1.371 -13.517 1.00 90.19 320 VAL A O 1
ATOM 2440 N N . VAL A 1 321 ? -1.533 -3.470 -13.607 1.00 88.25 321 VAL A N 1
ATOM 2441 C CA . VAL A 1 321 ? -2.045 -3.482 -12.240 1.00 88.25 321 VAL A CA 1
ATOM 2442 C C . VAL A 1 321 ? -1.166 -4.401 -11.404 1.00 88.25 321 VAL A C 1
ATOM 2444 O O . VAL A 1 321 ? -0.982 -5.577 -11.722 1.00 88.25 321 VAL A O 1
ATOM 2447 N N . LEU A 1 322 ? -0.606 -3.844 -10.337 1.00 85.69 322 LEU A N 1
ATOM 2448 C CA . LEU A 1 322 ? 0.268 -4.524 -9.396 1.00 85.69 322 LEU A CA 1
ATOM 2449 C C . LEU A 1 322 ? -0.437 -4.599 -8.036 1.00 85.69 322 LEU A C 1
ATOM 2451 O O . LEU A 1 322 ? -0.732 -3.557 -7.455 1.00 85.69 322 LEU A O 1
ATOM 2455 N N . PRO A 1 323 ? -0.713 -5.791 -7.490 1.00 81.12 323 PRO A N 1
ATOM 2456 C CA . PRO A 1 323 ? -1.087 -5.927 -6.092 1.00 81.12 323 PRO A CA 1
ATOM 2457 C C . PRO A 1 323 ? 0.043 -5.515 -5.152 1.00 81.12 323 PRO A C 1
ATOM 2459 O O . PRO A 1 323 ? 1.227 -5.582 -5.483 1.00 81.12 323 PRO A O 1
ATOM 2462 N N . ARG A 1 324 ? -0.315 -5.071 -3.950 1.00 76.75 324 ARG A N 1
ATOM 2463 C CA . ARG A 1 324 ? 0.663 -4.721 -2.918 1.00 76.75 324 ARG A CA 1
ATOM 2464 C C . ARG A 1 324 ? 1.436 -5.953 -2.456 1.00 76.75 324 ARG A C 1
ATOM 2466 O O . ARG A 1 324 ? 0.848 -6.988 -2.155 1.00 76.75 324 ARG A O 1
ATOM 2473 N N . GLN A 1 325 ? 2.748 -5.800 -2.289 1.00 72.88 325 GLN A N 1
ATOM 2474 C CA . GLN A 1 325 ? 3.592 -6.833 -1.699 1.00 72.88 325 GLN A CA 1
ATOM 2475 C C . GLN A 1 325 ? 3.705 -6.654 -0.177 1.00 72.88 325 GLN A C 1
ATOM 2477 O O . GLN A 1 325 ? 3.895 -5.544 0.332 1.00 72.88 325 GLN A O 1
ATOM 2482 N N . PHE A 1 326 ? 3.566 -7.756 0.566 1.00 61.22 326 PHE A N 1
ATOM 2483 C CA . PHE A 1 326 ? 3.612 -7.754 2.035 1.00 61.22 326 PHE A CA 1
ATOM 2484 C C . PHE A 1 326 ? 5.009 -7.990 2.611 1.00 61.22 326 PHE A C 1
ATOM 2486 O O . PHE A 1 326 ? 5.302 -7.476 3.691 1.00 61.22 326 PHE A O 1
ATOM 2493 N N . ASP A 1 327 ? 5.887 -8.622 1.834 1.00 54.81 327 ASP A N 1
ATOM 2494 C CA . ASP A 1 327 ? 7.292 -8.843 2.168 1.00 54.81 327 ASP A CA 1
ATOM 2495 C C . ASP A 1 327 ? 8.185 -8.076 1.215 1.00 54.81 327 ASP A C 1
ATOM 2497 O O . ASP A 1 327 ? 8.436 -8.491 0.085 1.00 54.81 327 ASP A O 1
ATOM 2501 N N . GLY A 1 328 ? 8.626 -6.915 1.666 1.00 49.09 328 GLY A N 1
ATOM 2502 C CA . GLY A 1 328 ? 9.542 -6.074 0.928 1.00 49.09 328 GLY A CA 1
ATOM 2503 C C . GLY A 1 328 ? 10.240 -5.135 1.891 1.00 49.09 328 GLY A C 1
ATOM 2504 O O . GLY A 1 328 ? 9.615 -4.538 2.774 1.00 49.09 328 GLY A O 1
ATOM 2505 N N . TYR A 1 329 ? 11.546 -4.995 1.711 1.00 44.34 329 TYR A N 1
ATOM 2506 C CA . TYR A 1 329 ? 12.289 -3.891 2.290 1.00 44.34 329 TYR A CA 1
ATOM 2507 C C . TYR A 1 329 ? 11.760 -2.591 1.662 1.00 44.34 329 TYR A C 1
ATOM 2509 O O . TYR A 1 329 ? 11.843 -2.430 0.447 1.00 44.34 329 TYR A O 1
ATOM 2517 N N . SER A 1 330 ? 11.217 -1.649 2.439 1.00 38.75 330 SER A N 1
ATOM 2518 C CA . SER A 1 330 ? 11.303 -0.245 2.007 1.00 38.75 330 SER A CA 1
ATOM 2519 C C . SER A 1 330 ? 12.680 0.299 2.368 1.00 38.75 330 SER A C 1
ATOM 2521 O O . SER A 1 330 ? 13.334 -0.245 3.252 1.00 38.75 330 SER A O 1
ATOM 2523 N N . TYR A 1 331 ? 13.124 1.362 1.716 1.00 38.09 331 TYR A N 1
ATOM 2524 C CA . TYR A 1 331 ? 14.014 2.323 2.353 1.00 38.09 331 TYR A CA 1
ATOM 2525 C C . TYR A 1 331 ? 13.104 3.469 2.782 1.00 38.09 331 TYR A C 1
ATOM 2527 O O . TYR A 1 331 ? 12.330 3.952 1.955 1.00 38.09 331 TYR A O 1
ATOM 2535 N N . GLY A 1 332 ? 13.143 3.865 4.055 1.00 32.69 332 GLY A N 1
ATOM 2536 C CA . GLY A 1 332 ? 12.495 5.105 4.464 1.00 32.69 332 GLY A CA 1
ATOM 2537 C C . GLY A 1 332 ? 13.164 6.246 3.704 1.00 32.69 332 GLY A C 1
ATOM 2538 O O . GLY A 1 332 ? 14.372 6.433 3.833 1.00 32.69 332 GLY A O 1
ATOM 2539 N N . VAL A 1 333 ? 12.408 6.940 2.858 1.00 33.38 333 VAL A N 1
ATOM 2540 C CA . VAL A 1 333 ? 12.802 8.257 2.361 1.00 33.38 333 VAL A CA 1
ATOM 2541 C C . VAL A 1 333 ? 12.037 9.234 3.242 1.00 33.38 333 VAL A C 1
ATOM 2543 O O . VAL A 1 333 ? 10.817 9.343 3.121 1.00 33.38 333 VAL A O 1
ATOM 2546 N N . GLU A 1 334 ? 12.748 9.811 4.210 1.00 33.16 334 GLU A N 1
ATOM 2547 C CA . GLU A 1 334 ? 12.297 10.995 4.952 1.00 33.16 334 GLU A CA 1
ATOM 2548 C C . GLU A 1 334 ? 12.355 12.237 4.058 1.00 33.16 334 GLU A C 1
ATOM 2550 O O . GLU A 1 334 ? 13.317 12.345 3.258 1.00 33.16 334 GLU A O 1
#

Radius of gyration: 24.13 Å; Cα contacts (8 Å, |Δi|>4): 729; chains: 1; bounding box: 63×44×83 Å

Nearest PDB structures (foldseek):
  4gzv-assembly2_H  TM=4.408E-01  e=3.811E-01  Bacteroides ovatus ATCC 8483
  3c5o-assembly1_D  TM=2.604E-01  e=7.752E+00  Rhodopseudomonas palustris CGA009

Solvent-accessible surface area (backbone atoms only — not comparable to full-atom values): 18868 Å² total; per-residue (Å²): 143,87,87,88,87,90,88,79,89,88,80,87,87,83,92,82,83,90,78,95,79,82,96,79,82,80,83,78,82,78,61,63,62,67,52,51,49,53,51,53,49,54,49,50,54,51,51,52,50,44,52,50,42,42,74,68,68,54,54,78,79,65,73,52,86,48,29,63,68,47,51,71,49,90,73,47,79,49,61,69,90,64,44,38,30,27,45,36,101,51,40,25,40,37,33,40,62,74,18,41,33,38,44,34,38,71,49,90,61,24,36,40,40,30,28,36,35,39,66,50,65,51,97,87,66,39,35,35,34,39,32,34,23,27,38,33,40,34,26,44,84,70,50,74,88,77,46,28,27,79,49,52,42,79,43,78,63,50,75,58,44,84,30,66,49,35,54,74,40,73,33,52,30,42,39,37,70,63,71,95,50,31,36,35,42,26,26,76,61,85,93,75,81,28,67,46,68,21,36,61,45,81,71,73,81,78,33,32,28,34,42,87,83,62,80,82,82,69,56,75,12,34,65,44,32,44,30,42,27,76,78,9,39,40,27,27,23,74,46,94,82,39,75,37,43,36,32,21,34,26,49,76,44,64,63,67,91,69,68,47,32,26,45,27,48,34,28,36,70,46,66,45,93,86,48,79,69,73,69,39,57,47,47,88,36,82,44,45,71,75,42,76,42,58,31,34,37,34,59,41,70,66,58,24,35,36,41,30,44,64,66,96,65,92,61,74,90,54,40,39,73,23,35,61,48,83,62,39,70,36,59,86,80,128

Secondary structure (DSSP, 8-state):
-----------------------SS-SSTTSHHHHHHHHHHHHHHHHHHHHHHHHTT--TT---THHHHHHTSPPPPPPGGG-EEEE-SSEEEEE-TTSEEEEEE--SSEEEEEEEEEEEE-TT--EEEEEEEEEEEEE--SSGGGSB---EEEES-EEETTEEE-TT-EEEEEEEE-SSSEEEEEESSTTSS-EEEEEEE-----SEEE----TTS--TT-EEEEE-EEEEEEEEEEETTEEEEEEEEEEEEESSSSSSEEEEEEEEEEE-TTPPPSSEEETTEEE-TT-EEEEEEEEETTTEEEEEESSS--SGGG-EEEEBPSS-BPPP--

Sequence (334 aa):
MWIALLIALAVATGCDGGEASSAAESRQAGKPLAQEVRQAEAEQEWFAAARAEVAGGRTQYDVPPQWDSVMDGPREQVPEAVVGRWTGDTHCLVVLANGDVELIVRDSPKLSILGVGSFSRDEAQTIMLRLTVAGVWAGRWISHCREHHETGRWKDETSALRAQFRPGEATTLSLRLVGTDDLEVCGDRDGAGGCVSLQRHAPHLPASWSRRWQRRDLGLGDVAFLQLGPQGTLRYVDEPEELQSAYGEIVAEPEGGDGERWRMRWTATRLDSGAPAPPFEVLSAPVVLDQARELVGRRLPGQLLELCPASGCTGHACCVVLPRQFDGYSYGVE